Protein AF-A0A3C1DKE2-F1 (afdb_monomer)

Nearest PDB structures (foldseek):
  7u4g-assembly1_A  TM=4.150E-01  e=1.915E+00  Influenza A virus (A/Shandong/9/1993(H3N2))
  2bat-assembly1_A  TM=4.156E-01  e=2.704E+00  Influenza A virus (A/Tokyo/3/1967(H2N2))
  8g3m-assembly1_L  TM=4.062E-01  e=4.809E+00  Influenza A virus
  6y2r-assembly1_B  TM=1.843E-01  e=1.016E+00  Escherichia coli K-12

Secondary structure (DSSP, 8-state):
--HHHHHHHHTSEEEEEEEETTEEEEEEEEPPPEEEE-TTS-EEEE---GGG--SS-HHHHTTEEEETTEEEE-S--HHHHHHHHHTT-EE--HHHHH-PPPP--HHHHHHHHHHHHHHSPP----TT-EEEPSSS-TT-GGGGEE---TT--EEEEEEE--SSSSPEEEEEEEETTEEEEEEESP-STT--HHHHHHHHHHHHHHHTT---EEEEEE-SSSEEEEEESSPPPHHHHHHHHTTEEEE--SSSSEEEEEEHHHHHHHHHHHHHHH-PEEEEEPPPPPGGGG--

Mean predicted aligned error: 5.96 Å

Solvent-accessible surface area (backbone atoms only — not comparable to full-atom values): 16115 Å² total; per-residue (Å²): 122,60,70,66,59,52,33,41,41,65,32,33,23,38,79,43,81,44,74,66,92,87,48,78,47,79,44,82,42,74,11,69,47,26,30,30,68,34,96,89,58,28,35,41,54,31,29,45,49,73,93,79,44,71,78,53,57,75,90,53,50,83,53,51,47,74,59,89,92,46,34,32,31,69,80,64,54,73,66,53,53,55,50,32,50,75,54,64,33,43,80,46,58,52,70,72,72,30,56,70,80,82,82,61,58,47,63,61,55,53,49,51,54,54,53,56,33,69,73,38,64,82,42,66,85,62,71,70,46,29,30,50,44,86,84,50,63,56,77,45,52,78,77,23,58,38,71,68,43,66,85,38,68,49,79,34,52,31,35,28,62,52,98,72,77,71,66,44,28,28,40,34,34,31,52,59,35,39,46,43,22,59,34,69,40,44,84,53,90,91,56,48,21,64,38,51,46,47,43,50,51,23,23,52,29,36,75,71,75,51,44,38,50,40,34,39,25,43,55,80,78,68,31,27,39,42,24,30,37,50,77,68,35,42,36,56,48,41,51,45,65,64,62,33,45,83,47,91,48,94,88,32,70,39,22,30,43,25,41,52,78,58,46,56,60,52,52,53,48,43,32,54,70,36,45,30,43,82,39,82,46,80,57,52,77,64,76,77,69,78,80,114

pLDDT: mean 89.64, std 9.99, range [38.66, 97.44]

Radius of gyration: 21.07 Å; Cα contacts (8 Å, |Δi|>4): 556; chains: 1; bounding box: 53×57×62 Å

Sequence (292 aa):
MELIDTLVASGDLVEVLEENGVQKRRMIYLGQPRFVRRRSGDLLVIGTRPDNAPLVGEALAGRISRTGYLRRILDPDREVYELLEAYGVHEIPEARWVSRPAASDARTLLESYSKELRQQGACGPIEGLRILDPKTSPSHYKSRWRIATSTDEGVFLARRSQGYGGDLWCVVAIRAGESQRLLDLPTTMGGRGCDEGWQLQAAIDATNGTPQEVSIRGTGKGSVELGLPAPPPRWLQRRWDLIGTAVHGRSSLVTYEISSRDARDEVALVCELLWMDRQVLPQLRSEEEASS

Foldseek 3Di:
DDPVQVLCLQQQKAWDWDDPPPDTDIDIDWGDWAWEQFPQRKIKTHTADPPRDDLFDPVCVVQWDDAPPITIGPPDDPVNQVRCVVSVHYYDYLCRSLVDDDFDALVVLVVVQVVVQVVFQWDFAAAAKWFQALPPALLQRVVRTGQFAQPDAAKTWIWGDDPDDDTWTWIFGDHRRTTTTIGTDDPDDSADSVLSSQLNSQSSCLVVVRHWEFEWAAQVPQKIKTAGSDDHRSSLVSVLSSFWHWDDDPRHPTITIGGPVVVVVSVVVCCRRSVHHYHYDYYDDDPVVVPD

Structure (mmCIF, N/CA/C/O backbone):
data_AF-A0A3C1DKE2-F1
#
_entry.id   AF-A0A3C1DKE2-F1
#
loop_
_atom_site.group_PDB
_atom_site.id
_atom_site.type_symbol
_atom_site.label_atom_id
_atom_site.label_alt_id
_atom_site.label_comp_id
_atom_site.label_asym_id
_atom_site.label_entity_id
_atom_site.label_seq_id
_atom_site.pdbx_PDB_ins_code
_atom_site.Cartn_x
_atom_site.Cartn_y
_atom_site.Cartn_z
_atom_site.occupancy
_atom_site.B_iso_or_equiv
_atom_site.auth_seq_id
_atom_site.auth_comp_id
_atom_site.auth_asym_id
_atom_site.auth_atom_id
_atom_site.pdbx_PDB_model_num
ATOM 1 N N . MET A 1 1 ? 9.556 0.563 5.682 1.00 59.88 1 MET A N 1
ATOM 2 C CA . MET A 1 1 ? 8.705 -0.505 5.119 1.00 59.88 1 MET A CA 1
ATOM 3 C C . MET A 1 1 ? 9.478 -1.805 5.207 1.00 59.88 1 MET A C 1
ATOM 5 O O . MET A 1 1 ? 10.694 -1.750 5.057 1.00 59.88 1 MET A O 1
ATOM 9 N N . GLU A 1 2 ? 8.837 -2.930 5.517 1.00 75.94 2 GLU A N 1
ATOM 10 C CA . GLU A 1 2 ? 9.536 -4.219 5.488 1.00 75.94 2 GLU A CA 1
ATOM 11 C C . GLU A 1 2 ? 9.826 -4.628 4.035 1.00 75.94 2 GLU A C 1
ATOM 13 O O . GLU A 1 2 ? 9.084 -4.282 3.110 1.00 75.94 2 GLU A O 1
ATOM 18 N N . LEU A 1 3 ? 10.934 -5.340 3.810 1.00 84.25 3 LEU A N 1
ATOM 19 C CA . LEU A 1 3 ? 11.346 -5.742 2.461 1.00 84.25 3 LEU A CA 1
ATOM 20 C C . LEU A 1 3 ? 10.282 -6.619 1.785 1.00 84.25 3 LEU A C 1
ATOM 22 O O . LEU A 1 3 ? 9.992 -6.433 0.609 1.00 84.25 3 LEU A O 1
ATOM 26 N N . ILE A 1 4 ? 9.659 -7.529 2.537 1.00 87.00 4 ILE A N 1
ATOM 27 C CA . ILE A 1 4 ? 8.609 -8.412 2.017 1.00 87.00 4 ILE A CA 1
ATOM 28 C C . ILE A 1 4 ? 7.407 -7.610 1.512 1.00 87.00 4 ILE A C 1
ATOM 30 O O . ILE A 1 4 ? 6.943 -7.866 0.404 1.00 87.00 4 ILE A O 1
ATOM 34 N N . ASP A 1 5 ? 6.954 -6.597 2.256 1.00 85.06 5 ASP A N 1
ATOM 35 C CA . ASP A 1 5 ? 5.865 -5.720 1.806 1.00 85.06 5 ASP A CA 1
ATOM 36 C C . ASP A 1 5 ? 6.211 -5.021 0.496 1.00 85.06 5 ASP A C 1
ATOM 38 O O . ASP A 1 5 ? 5.381 -4.954 -0.410 1.00 85.06 5 ASP A O 1
ATOM 42 N N . THR A 1 6 ? 7.455 -4.554 0.386 1.00 88.19 6 THR A N 1
ATOM 43 C CA . THR A 1 6 ? 7.979 -3.914 -0.823 1.00 88.19 6 THR A CA 1
ATOM 44 C C . THR A 1 6 ? 7.921 -4.856 -2.025 1.00 88.19 6 THR A C 1
ATOM 46 O O . THR A 1 6 ? 7.455 -4.456 -3.087 1.00 88.19 6 THR A O 1
ATOM 49 N N . LEU A 1 7 ? 8.351 -6.111 -1.859 1.00 91.44 7 LEU A N 1
ATOM 50 C CA . LEU A 1 7 ? 8.377 -7.113 -2.930 1.00 91.44 7 LEU A CA 1
ATOM 51 C C . LEU A 1 7 ? 6.975 -7.609 -3.313 1.00 91.44 7 LEU A C 1
ATOM 53 O O . LEU A 1 7 ? 6.697 -7.870 -4.483 1.00 91.44 7 LEU A O 1
ATOM 57 N N . VAL A 1 8 ? 6.061 -7.714 -2.345 1.00 90.56 8 VAL A N 1
ATOM 58 C CA . VAL A 1 8 ? 4.647 -8.004 -2.630 1.00 90.56 8 VAL A CA 1
ATOM 59 C C . VAL A 1 8 ? 4.004 -6.830 -3.374 1.00 90.56 8 VAL A C 1
ATOM 61 O O . VAL A 1 8 ? 3.219 -7.018 -4.311 1.00 90.56 8 VAL A O 1
ATOM 64 N N . ALA A 1 9 ? 4.350 -5.600 -2.993 1.00 89.50 9 ALA A N 1
ATOM 65 C CA . ALA A 1 9 ? 3.861 -4.411 -3.664 1.00 89.50 9 ALA A CA 1
ATOM 66 C C . ALA A 1 9 ? 4.412 -4.286 -5.092 1.00 89.50 9 ALA A C 1
ATOM 68 O O . ALA A 1 9 ? 3.614 -4.094 -6.009 1.00 89.50 9 ALA A O 1
ATOM 69 N N . SER A 1 10 ? 5.710 -4.502 -5.324 1.00 90.19 10 SER A N 1
ATOM 70 C CA . SER A 1 10 ? 6.301 -4.501 -6.673 1.00 90.19 10 SER A CA 1
ATOM 71 C C . SER A 1 10 ? 5.751 -5.630 -7.558 1.00 90.19 10 SER A C 1
ATOM 73 O O . SER A 1 10 ? 5.696 -5.501 -8.779 1.00 90.19 10 SER A O 1
ATOM 75 N N . GLY A 1 11 ? 5.258 -6.716 -6.954 1.00 91.75 11 GLY A N 1
ATOM 76 C CA . GLY A 1 11 ? 4.784 -7.904 -7.665 1.00 91.75 11 GLY A CA 1
ATOM 77 C C . GLY A 1 11 ? 5.880 -8.940 -7.910 1.00 91.75 11 GLY A C 1
ATOM 78 O O . GLY A 1 11 ? 5.669 -9.864 -8.690 1.00 91.75 11 GLY A O 1
ATOM 79 N N . ASP A 1 12 ? 7.027 -8.806 -7.241 1.00 93.50 12 ASP A N 1
ATOM 80 C CA . ASP A 1 12 ? 8.061 -9.846 -7.172 1.00 93.50 12 ASP A CA 1
ATOM 81 C C . ASP A 1 12 ? 7.631 -11.025 -6.314 1.00 93.50 12 ASP A C 1
ATOM 83 O O . ASP A 1 12 ? 8.036 -12.160 -6.559 1.00 93.50 12 ASP A O 1
ATOM 87 N N . LEU A 1 13 ? 6.770 -10.752 -5.342 1.00 93.00 13 LEU A N 1
ATOM 88 C CA . LEU A 1 13 ? 6.051 -11.738 -4.562 1.00 93.00 13 LEU A CA 1
ATOM 89 C C . LEU A 1 13 ? 4.547 -11.522 -4.738 1.00 93.00 13 LEU A C 1
ATOM 91 O O . LEU A 1 13 ? 4.081 -10.412 -5.005 1.00 93.00 13 LEU A O 1
ATOM 95 N N . VAL A 1 14 ? 3.774 -12.588 -4.577 1.00 89.88 14 VAL A N 1
ATOM 96 C CA . VAL A 1 14 ? 2.311 -12.541 -4.581 1.00 89.88 14 VAL A CA 1
ATOM 97 C C . VAL A 1 14 ? 1.771 -13.244 -3.351 1.00 89.88 14 VAL A C 1
ATOM 99 O O . VAL A 1 14 ? 2.274 -14.282 -2.933 1.00 89.88 14 VAL A O 1
ATOM 102 N N . GLU A 1 15 ? 0.743 -12.653 -2.759 1.00 86.44 15 GLU A N 1
ATOM 103 C CA . GLU A 1 15 ? 0.068 -13.196 -1.591 1.00 86.44 15 GLU A CA 1
ATOM 104 C C . GLU A 1 15 ? -1.202 -13.916 -2.046 1.00 86.44 15 GLU A C 1
ATOM 106 O O . GLU A 1 15 ? -2.049 -13.325 -2.721 1.00 86.44 15 GLU A O 1
ATOM 111 N N . VAL A 1 16 ? -1.318 -15.196 -1.704 1.00 83.50 16 VAL A N 1
ATOM 112 C CA . VAL A 1 16 ? -2.427 -16.062 -2.109 1.00 83.50 16 VAL A CA 1
ATOM 113 C C . VAL A 1 16 ? -3.139 -16.566 -0.862 1.00 83.50 16 VAL A C 1
ATOM 115 O O . VAL A 1 16 ? -2.508 -17.061 0.073 1.00 83.50 16 VAL A O 1
ATOM 118 N N . LEU A 1 17 ? -4.464 -16.427 -0.849 1.00 78.38 17 LEU A N 1
ATOM 119 C CA . LEU A 1 17 ? -5.309 -17.034 0.170 1.00 78.38 17 LEU A CA 1
ATOM 120 C C . LEU A 1 17 ? -5.514 -18.510 -0.176 1.00 78.38 17 LEU A C 1
ATOM 122 O O . LEU A 1 17 ? -6.106 -18.828 -1.204 1.00 78.38 17 LEU A O 1
ATOM 126 N N . GLU A 1 18 ? -5.041 -19.394 0.691 1.00 79.69 18 GLU A N 1
ATOM 127 C CA . GLU A 1 18 ? -5.321 -20.822 0.627 1.00 79.69 18 GLU A CA 1
ATOM 128 C C . GLU A 1 18 ? -6.406 -21.187 1.628 1.00 79.69 18 GLU A C 1
ATOM 130 O O . GLU A 1 18 ? -6.320 -20.844 2.810 1.00 79.69 18 GLU A O 1
ATOM 135 N N . GLU A 1 19 ? -7.408 -21.924 1.159 1.00 73.75 19 GLU A N 1
ATOM 136 C CA . GLU A 1 19 ? -8.472 -22.468 1.993 1.00 73.75 19 GLU A CA 1
ATOM 137 C C . GLU A 1 19 ? -8.330 -23.991 2.051 1.00 73.75 19 GLU A C 1
ATOM 139 O O . GLU A 1 19 ? -8.685 -24.699 1.112 1.00 73.75 19 GLU A O 1
ATOM 144 N N . ASN A 1 20 ? -7.820 -24.510 3.169 1.00 63.97 20 ASN A N 1
ATOM 145 C CA . ASN A 1 20 ? -7.711 -25.950 3.409 1.00 63.97 20 ASN A CA 1
ATOM 146 C C . ASN A 1 20 ? -8.845 -26.407 4.332 1.00 63.97 20 ASN A C 1
ATOM 148 O O . ASN A 1 20 ? -8.601 -26.780 5.480 1.00 63.97 20 ASN A O 1
ATOM 152 N N . GLY A 1 21 ? -10.089 -26.325 3.846 1.00 62.53 21 GLY A N 1
ATOM 153 C CA . GLY A 1 21 ? -11.315 -26.804 4.505 1.00 62.53 21 GLY A CA 1
ATOM 154 C C . GLY A 1 21 ? -11.693 -26.084 5.809 1.00 62.53 21 GLY A C 1
ATOM 155 O O . GLY A 1 21 ? -12.734 -25.443 5.881 1.00 62.53 21 GLY A O 1
ATOM 156 N N . VAL A 1 22 ? -10.850 -26.192 6.839 1.00 58.22 22 VAL A N 1
ATOM 157 C CA . VAL A 1 22 ? -11.059 -25.654 8.196 1.00 58.22 22 VAL A CA 1
ATOM 158 C C . VAL A 1 22 ? -10.238 -24.383 8.445 1.00 58.22 22 VAL A C 1
ATOM 160 O O . VAL A 1 22 ? -10.617 -23.560 9.274 1.00 58.22 22 VAL A O 1
ATOM 163 N N . GLN A 1 23 ? -9.125 -24.187 7.729 1.00 61.25 23 GLN A N 1
ATOM 164 C CA . GLN A 1 23 ? -8.236 -23.039 7.926 1.00 61.25 23 GLN A CA 1
ATOM 165 C C . GLN A 1 23 ? -8.026 -22.254 6.634 1.00 61.25 23 GLN A C 1
ATOM 167 O O . GLN A 1 23 ? -7.679 -22.819 5.594 1.00 61.25 23 GLN A O 1
ATOM 172 N N . LYS A 1 24 ? -8.192 -20.933 6.735 1.00 68.38 24 LYS A N 1
ATOM 173 C CA . LYS A 1 24 ? -7.750 -19.977 5.721 1.00 68.38 24 LYS A CA 1
ATOM 174 C C . LYS A 1 24 ? -6.371 -19.466 6.116 1.00 68.38 24 LYS A C 1
ATOM 176 O O . LYS A 1 24 ? -6.203 -18.982 7.234 1.00 68.38 24 LYS A O 1
ATOM 181 N N . ARG A 1 25 ? -5.392 -19.567 5.221 1.00 75.25 25 ARG A N 1
ATOM 182 C CA . ARG A 1 25 ? -4.032 -19.059 5.448 1.00 75.25 25 ARG A CA 1
ATOM 183 C C . ARG A 1 25 ? -3.553 -18.253 4.253 1.00 75.25 25 ARG A C 1
ATOM 185 O O . ARG A 1 25 ? -3.902 -18.553 3.116 1.00 75.25 25 ARG A O 1
ATOM 192 N N . ARG A 1 26 ? -2.747 -17.228 4.509 1.00 77.19 26 ARG A N 1
ATOM 193 C CA . ARG A 1 26 ? -2.111 -16.421 3.464 1.00 77.19 26 ARG A CA 1
ATOM 194 C C . ARG A 1 26 ? -0.696 -16.921 3.250 1.00 77.19 26 ARG A C 1
ATOM 196 O O . ARG A 1 26 ? 0.111 -16.910 4.174 1.00 77.19 26 ARG A O 1
ATOM 203 N N . MET A 1 27 ? -0.427 -17.377 2.036 1.00 84.19 27 MET A N 1
ATOM 204 C CA . MET A 1 27 ? 0.873 -17.883 1.617 1.00 84.19 27 MET A CA 1
ATOM 205 C C . MET A 1 27 ? 1.516 -16.897 0.649 1.00 84.19 27 MET A C 1
ATOM 207 O O . MET A 1 27 ? 0.836 -16.268 -0.164 1.00 84.19 27 MET A O 1
ATOM 211 N N . ILE A 1 28 ? 2.836 -16.764 0.740 1.00 87.50 28 ILE A N 1
ATOM 212 C CA . ILE A 1 28 ? 3.624 -15.931 -0.165 1.00 87.50 28 ILE A CA 1
ATOM 213 C C . ILE A 1 28 ? 4.253 -16.829 -1.226 1.00 87.50 28 ILE A C 1
ATOM 215 O O . ILE A 1 28 ? 4.927 -17.805 -0.906 1.00 87.50 28 ILE A O 1
ATOM 219 N N . TYR A 1 29 ? 4.050 -16.457 -2.482 1.00 91.50 29 TYR A N 1
ATOM 220 C CA . TYR A 1 29 ? 4.588 -17.120 -3.661 1.00 91.50 29 TYR A CA 1
ATOM 221 C C . TYR A 1 29 ? 5.454 -16.161 -4.472 1.00 91.50 29 TYR A C 1
ATOM 223 O O . TYR A 1 29 ? 5.361 -14.941 -4.329 1.00 91.50 29 TYR A O 1
ATOM 231 N N . LEU A 1 30 ? 6.284 -16.713 -5.357 1.00 94.62 30 LEU A N 1
ATOM 232 C CA . LEU A 1 30 ? 7.022 -15.914 -6.330 1.00 94.62 30 LEU A CA 1
ATOM 233 C C . LEU A 1 30 ? 6.043 -15.303 -7.335 1.00 94.62 30 LEU A C 1
ATOM 235 O O . LEU A 1 30 ? 5.179 -15.991 -7.882 1.00 94.62 30 LEU A O 1
ATOM 239 N N . GLY A 1 31 ? 6.181 -14.006 -7.583 1.00 93.56 31 GLY A N 1
ATOM 240 C CA . GLY A 1 31 ? 5.437 -13.328 -8.630 1.00 93.56 31 GLY A CA 1
ATOM 241 C C . GLY A 1 31 ? 5.922 -13.773 -10.002 1.00 93.56 31 GLY A C 1
ATOM 242 O O . GLY A 1 31 ? 7.125 -13.861 -10.252 1.00 93.56 31 GLY A O 1
ATOM 243 N N . GLN A 1 32 ? 4.986 -14.049 -10.907 1.00 93.69 32 GLN A N 1
ATOM 244 C CA . GLN A 1 32 ? 5.331 -14.428 -12.272 1.00 93.69 32 GLN A CA 1
ATOM 245 C C . GLN A 1 32 ? 6.094 -13.288 -12.968 1.00 93.69 32 GLN A C 1
ATOM 247 O O . GLN A 1 32 ? 5.661 -12.139 -12.863 1.00 93.69 32 GLN A O 1
ATOM 252 N N . PRO A 1 33 ? 7.170 -13.582 -13.722 1.00 96.00 33 PRO A N 1
ATOM 253 C CA . PRO A 1 33 ? 7.850 -12.585 -14.539 1.00 96.00 33 PRO A CA 1
ATOM 254 C C . PRO A 1 33 ? 6.888 -11.889 -15.508 1.00 96.00 33 PRO A C 1
ATOM 256 O O . PRO A 1 33 ? 6.244 -12.534 -16.339 1.00 96.00 33 PRO A O 1
ATOM 259 N N . ARG A 1 34 ? 6.780 -10.566 -15.393 1.00 96.94 34 ARG A N 1
ATOM 260 C CA . ARG A 1 34 ? 5.952 -9.706 -16.251 1.00 96.94 34 ARG A CA 1
ATOM 261 C C . ARG A 1 34 ? 6.663 -8.375 -16.484 1.00 96.94 34 ARG A C 1
ATOM 263 O O . ARG A 1 34 ? 7.616 -8.044 -15.778 1.00 96.94 34 ARG A O 1
ATOM 270 N N . PHE A 1 35 ? 6.163 -7.581 -17.424 1.00 96.94 35 PHE A N 1
ATOM 271 C CA . PHE A 1 35 ? 6.547 -6.176 -17.529 1.00 96.94 35 PHE A CA 1
ATOM 272 C C . PHE A 1 35 ? 5.333 -5.247 -17.584 1.00 96.94 35 PHE A C 1
ATOM 274 O O . PHE A 1 35 ? 4.264 -5.630 -18.050 1.00 96.94 35 PHE A O 1
ATOM 281 N N . VAL A 1 36 ? 5.507 -4.019 -17.107 1.00 96.31 36 VAL A N 1
ATOM 282 C CA . VAL A 1 36 ? 4.516 -2.939 -17.162 1.00 96.31 36 VAL A CA 1
ATOM 283 C C . VAL A 1 36 ? 5.091 -1.832 -18.036 1.00 96.31 36 VAL A C 1
ATOM 285 O O . VAL A 1 36 ? 6.189 -1.346 -17.757 1.00 96.31 36 VAL A O 1
ATOM 288 N N . ARG A 1 37 ? 4.370 -1.415 -19.079 1.00 94.44 37 ARG A N 1
ATOM 289 C CA . ARG A 1 37 ? 4.768 -0.254 -19.886 1.00 94.44 37 ARG A CA 1
ATOM 290 C C . ARG A 1 37 ? 4.387 1.035 -19.155 1.00 94.44 37 ARG A C 1
ATOM 292 O O . ARG A 1 37 ? 3.234 1.204 -18.766 1.00 94.44 37 ARG A O 1
ATOM 299 N N . ARG A 1 38 ? 5.352 1.938 -18.975 1.00 88.50 38 ARG A N 1
ATOM 300 C CA . ARG A 1 38 ? 5.155 3.276 -18.400 1.00 88.50 38 ARG A CA 1
ATOM 301 C C . ARG A 1 38 ? 4.705 4.252 -19.484 1.00 88.50 38 ARG A C 1
ATOM 303 O O . ARG A 1 38 ? 5.019 4.078 -20.659 1.00 88.50 38 ARG A O 1
ATOM 310 N N . ARG A 1 39 ? 4.059 5.351 -19.083 1.00 80.69 39 ARG A N 1
ATOM 311 C CA . ARG A 1 39 ? 3.716 6.459 -19.998 1.00 80.69 39 ARG A CA 1
ATOM 312 C C . ARG A 1 39 ? 4.934 7.093 -20.678 1.00 80.69 39 ARG A C 1
ATOM 314 O O . ARG A 1 39 ? 4.784 7.624 -21.771 1.00 80.69 39 ARG A O 1
ATOM 321 N N . SER A 1 40 ? 6.115 7.033 -20.053 1.00 82.25 40 SER A N 1
ATOM 322 C CA . SER A 1 40 ? 7.374 7.500 -20.651 1.00 82.25 40 SER A CA 1
ATOM 323 C C . SER A 1 40 ? 7.851 6.638 -21.825 1.00 82.25 40 SER A C 1
ATOM 325 O O . SER A 1 40 ? 8.692 7.094 -22.586 1.00 82.25 40 SER A O 1
ATOM 327 N N . GLY A 1 41 ? 7.328 5.417 -21.980 1.00 87.81 41 GLY A N 1
ATOM 328 C CA . GLY A 1 41 ? 7.820 4.415 -22.931 1.00 87.81 41 GLY A CA 1
ATOM 329 C C . GLY A 1 41 ? 8.711 3.349 -22.287 1.00 87.81 41 GLY A C 1
ATOM 330 O O . GLY A 1 41 ? 8.820 2.252 -22.828 1.00 87.81 41 GLY A O 1
ATOM 331 N N . ASP A 1 42 ? 9.269 3.620 -21.105 1.00 92.00 42 ASP A N 1
ATOM 332 C CA . ASP A 1 42 ? 10.085 2.662 -20.350 1.00 92.00 42 ASP A CA 1
ATOM 333 C C . ASP A 1 42 ? 9.279 1.441 -19.893 1.00 92.00 42 ASP A C 1
ATOM 335 O O . ASP A 1 42 ? 8.063 1.504 -19.676 1.00 92.00 42 ASP A O 1
ATOM 339 N N . LEU A 1 43 ? 9.982 0.342 -19.626 1.00 95.69 43 LEU A N 1
ATOM 340 C CA . LEU A 1 43 ? 9.395 -0.868 -19.055 1.00 95.69 43 LEU A CA 1
ATOM 341 C C . LEU A 1 43 ? 9.818 -1.033 -17.602 1.00 95.69 43 LEU A C 1
ATOM 343 O O . LEU A 1 43 ? 10.999 -0.921 -17.276 1.00 95.69 43 LEU A O 1
ATOM 347 N N . LEU A 1 44 ? 8.866 -1.370 -16.737 1.00 95.25 44 LEU A N 1
ATOM 348 C CA . LEU A 1 44 ? 9.146 -1.898 -15.408 1.00 95.25 44 LEU A CA 1
ATOM 349 C C . LEU A 1 44 ? 9.041 -3.424 -15.441 1.00 95.25 44 LEU A C 1
ATOM 351 O O . LEU A 1 44 ? 7.990 -3.956 -15.785 1.00 95.25 44 LEU A O 1
ATOM 355 N N . VAL A 1 45 ? 10.108 -4.125 -15.065 1.00 95.88 45 VAL A N 1
ATOM 356 C CA . VAL A 1 45 ? 10.162 -5.592 -15.036 1.00 95.88 45 VAL A CA 1
ATOM 357 C C . VAL A 1 45 ? 9.914 -6.088 -13.611 1.00 95.88 45 VAL A C 1
ATOM 359 O O . VAL A 1 45 ? 10.667 -5.777 -12.682 1.00 95.88 45 VAL A O 1
ATOM 362 N N . ILE A 1 46 ? 8.867 -6.889 -13.439 1.00 95.31 46 ILE A N 1
ATOM 363 C CA . ILE A 1 46 ? 8.381 -7.399 -12.149 1.00 95.31 46 ILE A CA 1
ATOM 364 C C . ILE A 1 46 ? 8.414 -8.932 -12.123 1.00 95.31 46 ILE A C 1
ATOM 366 O O . ILE A 1 46 ? 8.507 -9.577 -13.169 1.00 95.31 46 ILE A O 1
ATOM 370 N N . GLY A 1 47 ? 8.308 -9.513 -10.932 1.00 94.25 47 GLY A N 1
ATOM 371 C CA . GLY A 1 47 ? 8.332 -10.956 -10.733 1.00 94.25 47 GLY A CA 1
ATOM 372 C C . GLY A 1 47 ? 9.727 -11.493 -10.427 1.00 94.25 47 GLY A C 1
ATOM 373 O O . GLY A 1 47 ? 10.738 -10.789 -10.448 1.00 94.25 47 GLY A O 1
ATOM 374 N N . THR A 1 48 ? 9.800 -12.781 -10.137 1.00 93.38 48 THR A N 1
ATOM 375 C CA . THR A 1 48 ? 11.064 -13.480 -9.909 1.00 93.38 48 THR A CA 1
ATOM 376 C C . THR A 1 48 ? 10.954 -14.932 -10.367 1.00 93.38 48 THR A C 1
ATOM 378 O O . THR A 1 48 ? 9.862 -15.424 -10.654 1.00 93.38 48 THR A O 1
ATOM 381 N N . ARG A 1 49 ? 12.089 -15.622 -10.485 1.00 92.81 49 ARG A N 1
ATOM 382 C CA . ARG A 1 49 ? 12.146 -17.056 -10.794 1.00 92.81 49 ARG A CA 1
ATOM 383 C C . ARG A 1 49 ? 12.676 -17.835 -9.586 1.00 92.81 49 ARG A C 1
ATOM 385 O O . ARG A 1 49 ? 13.398 -17.257 -8.770 1.00 92.81 49 ARG A O 1
ATOM 392 N N . PRO A 1 50 ? 12.312 -19.122 -9.448 1.00 92.62 50 PRO A N 1
ATOM 393 C CA . PRO A 1 50 ? 12.862 -19.978 -8.401 1.00 92.62 50 PRO A CA 1
ATOM 394 C C . PRO A 1 50 ? 14.382 -20.119 -8.533 1.00 92.62 50 PRO A C 1
ATOM 396 O O . PRO A 1 50 ? 14.955 -19.848 -9.590 1.00 92.62 50 PRO A O 1
ATOM 399 N N . ASP A 1 51 ? 15.021 -20.518 -7.434 1.00 90.06 51 ASP A N 1
ATOM 400 C CA . ASP A 1 51 ? 16.446 -20.873 -7.372 1.00 90.06 51 ASP A CA 1
ATOM 401 C C . ASP A 1 51 ? 17.400 -19.781 -7.877 1.00 90.06 51 ASP A C 1
ATOM 403 O O . ASP A 1 51 ? 18.480 -20.059 -8.394 1.00 90.06 51 ASP A O 1
ATOM 407 N N . ASN A 1 52 ? 16.993 -18.513 -7.727 1.00 81.00 52 ASN A N 1
ATOM 408 C CA . ASN A 1 52 ? 17.740 -17.344 -8.195 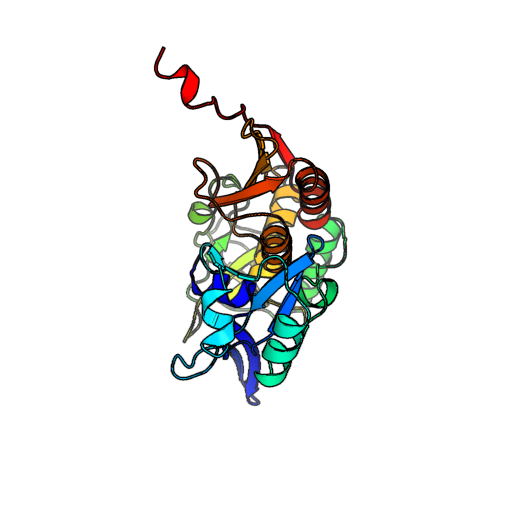1.00 81.00 52 ASN A CA 1
ATOM 409 C C . ASN A 1 52 ? 18.034 -17.373 -9.711 1.00 81.00 52 ASN A C 1
ATOM 411 O O . ASN A 1 52 ? 18.985 -16.746 -10.181 1.00 81.00 52 ASN A O 1
ATOM 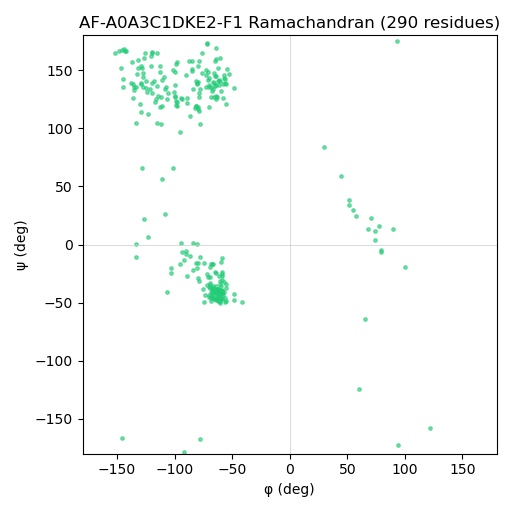415 N N . ALA A 1 53 ? 17.219 -18.093 -10.488 1.00 90.44 53 ALA A N 1
ATOM 416 C CA . ALA A 1 53 ? 17.348 -18.109 -11.935 1.00 90.44 53 ALA A CA 1
ATOM 417 C C . ALA A 1 53 ? 17.137 -16.692 -12.507 1.00 90.44 53 ALA A C 1
ATOM 419 O O . ALA A 1 53 ? 16.271 -15.942 -12.035 1.00 90.44 53 ALA A O 1
ATOM 420 N N . PRO A 1 54 ? 17.904 -16.295 -13.535 1.00 90.19 54 PRO A N 1
ATOM 421 C CA . PRO A 1 54 ? 17.791 -14.961 -14.098 1.00 90.19 54 PRO A CA 1
ATOM 422 C C . PRO A 1 54 ? 16.419 -14.769 -14.758 1.00 90.19 54 PRO A C 1
ATOM 424 O O . PRO A 1 54 ? 15.900 -15.650 -15.444 1.00 90.19 54 PRO A O 1
ATOM 427 N N . LEU A 1 55 ? 15.815 -13.593 -14.564 1.00 90.19 55 LEU A N 1
ATOM 428 C CA . LEU A 1 55 ? 14.523 -13.267 -15.177 1.00 90.19 55 LEU A CA 1
ATOM 429 C C . LEU A 1 55 ? 14.570 -13.327 -16.707 1.00 90.19 55 LEU A C 1
ATOM 431 O O . LEU A 1 55 ? 13.619 -13.799 -17.334 1.00 90.19 55 LEU A O 1
ATOM 435 N N . VAL A 1 56 ? 15.677 -12.836 -17.260 1.00 92.69 56 VAL A N 1
ATOM 436 C CA . VAL A 1 56 ? 15.956 -12.655 -18.685 1.00 92.69 56 VAL A CA 1
ATOM 437 C C . VAL A 1 56 ? 17.391 -13.107 -18.964 1.00 92.69 56 VAL A C 1
ATOM 439 O O . VAL A 1 56 ? 18.213 -13.125 -18.047 1.00 92.69 56 VAL A O 1
ATOM 442 N N . GLY A 1 57 ? 17.701 -13.473 -20.206 1.00 90.81 57 GLY A N 1
ATOM 443 C CA . GLY A 1 57 ? 19.057 -13.874 -20.599 1.00 90.81 57 GLY A CA 1
ATOM 444 C C . GLY A 1 57 ? 20.057 -12.713 -20.649 1.00 90.81 57 GLY A C 1
ATOM 445 O O . GLY A 1 57 ? 19.687 -11.542 -20.536 1.00 90.81 57 GLY A O 1
ATOM 446 N N . GLU A 1 58 ? 21.337 -13.041 -20.851 1.00 89.69 58 GLU A N 1
ATOM 447 C CA . GLU A 1 58 ? 22.455 -12.078 -20.841 1.00 89.69 58 GLU A CA 1
ATOM 448 C C . GLU A 1 58 ? 22.261 -10.911 -21.818 1.00 89.69 58 GLU A C 1
ATOM 450 O O . GLU A 1 58 ? 22.557 -9.769 -21.467 1.00 89.69 58 GLU A O 1
ATOM 455 N N . ALA A 1 59 ? 21.675 -11.183 -22.991 1.00 88.94 59 ALA A N 1
ATOM 456 C CA . ALA A 1 59 ? 21.378 -10.183 -24.017 1.00 88.94 59 ALA A CA 1
ATOM 457 C C . ALA A 1 59 ? 20.529 -9.011 -23.491 1.00 88.94 59 ALA A C 1
ATOM 459 O O . ALA A 1 59 ? 20.726 -7.869 -23.899 1.00 88.94 59 ALA A O 1
ATOM 460 N N . LEU A 1 60 ? 19.615 -9.276 -22.550 1.00 93.25 60 LEU A N 1
ATOM 461 C CA . LEU A 1 60 ? 18.760 -8.247 -21.957 1.00 93.25 60 LEU A CA 1
ATOM 462 C C . LEU A 1 60 ? 19.218 -7.824 -20.555 1.00 93.25 60 LEU A C 1
ATOM 464 O O . LEU A 1 60 ? 18.881 -6.730 -20.104 1.00 93.25 60 LEU A O 1
ATOM 468 N N . ALA A 1 61 ? 20.020 -8.645 -19.870 1.00 90.88 61 ALA A N 1
ATOM 469 C CA . ALA A 1 61 ? 20.508 -8.355 -18.523 1.00 90.88 61 ALA A CA 1
ATOM 470 C C . ALA A 1 61 ? 21.269 -7.020 -18.452 1.00 90.88 61 ALA A C 1
ATOM 472 O O . ALA A 1 61 ? 21.041 -6.241 -17.527 1.00 90.88 61 ALA A O 1
ATOM 473 N N . GLY A 1 62 ? 22.099 -6.719 -19.460 1.00 90.06 62 GLY A N 1
ATOM 474 C CA . GLY A 1 62 ? 22.837 -5.452 -19.555 1.00 90.06 62 GLY A CA 1
ATOM 475 C C . GLY A 1 62 ? 21.962 -4.214 -19.791 1.00 90.06 62 GLY A C 1
ATOM 476 O O . GLY A 1 62 ? 22.411 -3.097 -19.553 1.00 90.06 62 GLY A O 1
ATOM 477 N N . ARG A 1 63 ? 20.704 -4.395 -20.218 1.00 93.69 63 ARG A N 1
ATOM 478 C CA . ARG A 1 63 ? 19.739 -3.306 -20.448 1.00 93.69 63 ARG A CA 1
ATOM 479 C C . ARG A 1 63 ? 18.837 -3.022 -19.247 1.00 93.69 63 ARG A C 1
ATOM 481 O O . ARG A 1 63 ? 18.071 -2.060 -19.279 1.00 93.69 63 ARG A O 1
ATOM 488 N N . ILE A 1 64 ? 18.905 -3.844 -18.197 1.00 94.19 64 ILE A N 1
ATOM 489 C CA . ILE A 1 64 ? 18.118 -3.642 -16.981 1.00 94.19 64 ILE A CA 1
ATOM 490 C C . ILE A 1 64 ? 18.871 -2.710 -16.030 1.00 94.19 64 ILE A C 1
ATOM 492 O O . ILE A 1 64 ? 19.847 -3.098 -15.390 1.00 94.19 64 ILE A O 1
ATOM 496 N N . SER A 1 65 ? 18.347 -1.500 -15.864 1.00 92.62 65 SER A N 1
ATOM 497 C CA . SER A 1 65 ? 18.736 -0.590 -14.790 1.00 92.62 65 SER A CA 1
ATOM 498 C C . SER A 1 65 ? 18.026 -0.966 -13.489 1.00 92.62 65 SER A C 1
ATOM 500 O O . SER A 1 65 ? 16.836 -1.295 -13.486 1.00 92.62 65 SER A O 1
ATOM 502 N N . ARG A 1 66 ? 18.748 -0.924 -12.366 1.00 90.56 66 ARG A N 1
ATOM 503 C CA . ARG A 1 66 ? 18.201 -1.212 -11.033 1.00 90.56 66 ARG A CA 1
ATOM 504 C C . ARG A 1 66 ? 18.237 0.037 -10.170 1.00 90.56 66 ARG A C 1
ATOM 506 O O . ARG A 1 66 ? 19.286 0.651 -10.001 1.00 90.56 66 ARG A O 1
ATOM 513 N N . THR A 1 67 ? 17.098 0.381 -9.583 1.00 86.38 67 THR A N 1
ATOM 514 C CA . THR A 1 67 ? 16.987 1.493 -8.634 1.00 86.38 67 THR A CA 1
ATOM 515 C C . THR A 1 67 ? 16.186 1.021 -7.431 1.00 86.38 67 THR A C 1
ATOM 517 O O . THR A 1 67 ? 14.973 0.830 -7.512 1.00 86.38 67 THR A O 1
ATOM 520 N N . GLY A 1 68 ? 16.878 0.765 -6.318 1.00 84.94 68 GLY A N 1
ATOM 521 C CA . GLY A 1 68 ? 16.286 0.064 -5.181 1.00 84.94 68 GLY A CA 1
ATOM 522 C C . GLY A 1 68 ? 15.820 -1.337 -5.586 1.00 84.94 68 GLY A C 1
ATOM 523 O O . GLY A 1 68 ? 16.601 -2.129 -6.109 1.00 84.94 68 GLY A O 1
ATOM 524 N N . TYR A 1 69 ? 14.540 -1.630 -5.362 1.00 86.88 69 TYR A N 1
ATOM 525 C CA . TYR A 1 69 ? 13.901 -2.894 -5.748 1.00 86.88 69 TYR A CA 1
ATOM 526 C C . TYR A 1 69 ? 13.354 -2.889 -7.185 1.00 86.88 69 TYR A C 1
ATOM 528 O O . TYR A 1 69 ? 12.958 -3.933 -7.698 1.00 86.88 69 TYR A O 1
ATOM 536 N N . LEU A 1 70 ? 13.319 -1.731 -7.853 1.00 91.00 70 LEU A N 1
ATOM 537 C CA . LEU A 1 70 ? 12.768 -1.607 -9.198 1.00 91.00 70 LEU A CA 1
ATOM 538 C C . LEU A 1 70 ? 13.789 -2.038 -10.253 1.00 91.00 70 LEU A C 1
ATOM 540 O O . LEU A 1 70 ? 14.970 -1.695 -10.174 1.00 91.00 70 LEU A O 1
ATOM 544 N N . ARG A 1 71 ? 13.306 -2.737 -11.284 1.00 93.75 71 ARG A N 1
ATOM 545 C CA . ARG A 1 71 ? 14.071 -3.108 -12.483 1.00 93.75 71 ARG A CA 1
ATOM 546 C C . ARG A 1 71 ? 13.434 -2.441 -13.690 1.00 93.75 71 ARG A C 1
ATOM 548 O O . ARG A 1 71 ? 12.249 -2.646 -13.943 1.00 93.75 71 ARG A O 1
ATOM 555 N N . ARG A 1 72 ? 14.205 -1.639 -14.417 1.00 94.38 72 ARG A N 1
ATOM 556 C CA . ARG A 1 72 ? 13.728 -0.805 -15.523 1.00 94.38 72 ARG A CA 1
ATOM 557 C C . ARG A 1 72 ? 14.502 -1.098 -16.798 1.00 94.38 72 ARG A C 1
ATOM 559 O O . ARG A 1 72 ? 15.714 -1.264 -16.743 1.00 94.38 72 ARG A O 1
ATOM 566 N N . ILE A 1 73 ? 13.811 -1.108 -17.929 1.00 95.50 73 ILE A N 1
ATOM 567 C CA . ILE A 1 73 ? 14.432 -1.061 -19.254 1.00 95.50 73 ILE A CA 1
ATOM 568 C C . ILE A 1 73 ? 14.040 0.278 -19.864 1.00 95.50 73 ILE A C 1
ATOM 570 O O . ILE A 1 73 ? 12.850 0.562 -20.009 1.00 95.50 73 ILE A O 1
ATOM 574 N N . LEU A 1 74 ? 15.045 1.098 -20.154 1.00 93.44 74 LEU A N 1
ATOM 575 C CA . LEU A 1 74 ? 14.867 2.418 -20.751 1.00 93.44 74 LEU A CA 1
ATOM 576 C C . LEU A 1 74 ? 14.895 2.303 -22.273 1.00 93.44 74 LEU A C 1
ATOM 578 O O . LEU A 1 74 ? 15.618 1.454 -22.808 1.00 93.44 74 LEU A O 1
ATOM 582 N N . ASP A 1 75 ? 14.097 3.144 -22.931 1.00 92.44 75 ASP A N 1
ATOM 583 C CA . ASP A 1 75 ? 14.016 3.255 -24.392 1.00 92.44 75 ASP A CA 1
ATOM 584 C C . ASP A 1 75 ? 13.966 1.877 -25.097 1.00 92.44 75 ASP A C 1
ATOM 586 O O . ASP A 1 75 ? 14.866 1.525 -25.871 1.00 92.44 75 ASP A O 1
ATOM 590 N N . PRO A 1 76 ? 12.962 1.029 -24.784 1.00 95.06 76 PRO A N 1
ATOM 591 C CA . PRO A 1 76 ? 12.868 -0.309 -25.356 1.00 95.06 76 PRO A CA 1
ATOM 592 C C . PRO A 1 76 ? 12.625 -0.233 -26.869 1.00 95.06 76 PRO A C 1
ATOM 594 O O . PRO A 1 76 ? 11.669 0.389 -27.334 1.00 95.06 76 PRO A O 1
ATOM 597 N N . ASP A 1 77 ? 13.465 -0.916 -27.638 1.00 95.12 77 ASP A N 1
ATOM 598 C CA . ASP A 1 77 ? 13.266 -1.126 -29.071 1.00 95.12 77 ASP A CA 1
ATOM 599 C C . ASP A 1 77 ? 12.503 -2.436 -29.327 1.00 95.12 77 ASP A C 1
ATOM 601 O O . ASP A 1 77 ? 12.094 -3.147 -28.406 1.00 95.12 77 ASP A O 1
ATOM 605 N N . ARG A 1 78 ? 12.284 -2.759 -30.603 1.00 95.50 78 ARG A N 1
ATOM 606 C CA . ARG A 1 78 ? 11.577 -3.976 -31.013 1.00 95.50 78 ARG A CA 1
ATOM 607 C C . ARG A 1 78 ? 12.247 -5.257 -30.498 1.00 95.50 78 ARG A C 1
ATOM 609 O O . ARG A 1 78 ? 11.537 -6.168 -30.081 1.00 95.50 78 ARG A O 1
ATOM 616 N N . GLU A 1 79 ? 13.577 -5.306 -30.494 1.00 95.69 79 GLU A N 1
ATOM 617 C CA . GLU A 1 79 ? 14.343 -6.473 -30.046 1.00 95.69 79 GLU A CA 1
ATOM 618 C C . GLU A 1 79 ? 14.097 -6.757 -28.557 1.00 95.69 79 GLU A C 1
ATOM 620 O O . GLU A 1 79 ? 13.913 -7.910 -28.172 1.00 95.69 79 GLU A O 1
ATOM 625 N N . VAL A 1 80 ? 13.988 -5.719 -27.717 1.00 96.75 80 VAL A N 1
ATOM 626 C CA . VAL A 1 80 ? 13.631 -5.881 -26.294 1.00 96.75 80 VAL A CA 1
ATOM 627 C C . VAL A 1 80 ? 12.314 -6.627 -26.122 1.00 96.75 80 VAL A C 1
ATOM 629 O O . VAL A 1 80 ? 12.231 -7.526 -25.287 1.00 96.75 80 VAL A O 1
ATOM 632 N N . TYR A 1 81 ? 11.282 -6.261 -26.883 1.00 96.50 81 TYR A N 1
ATOM 633 C CA . TYR A 1 81 ? 9.974 -6.905 -26.767 1.00 96.50 81 TYR A CA 1
ATOM 634 C C . TYR A 1 81 ? 10.018 -8.366 -27.229 1.00 96.50 81 TYR A C 1
ATOM 636 O O . TYR A 1 81 ? 9.477 -9.227 -26.536 1.00 96.50 81 T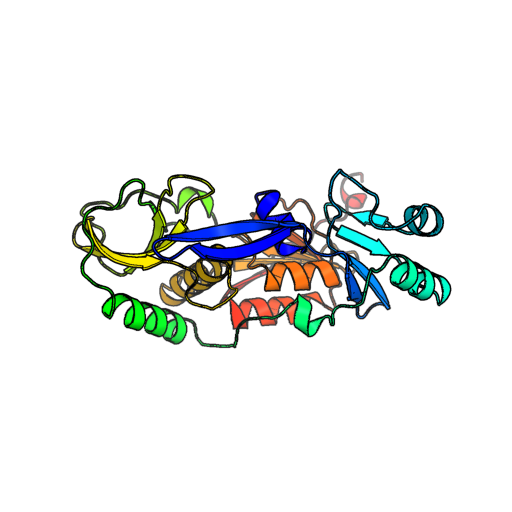YR A O 1
ATOM 644 N N . GLU A 1 82 ? 10.708 -8.651 -28.336 1.00 96.00 82 GLU A N 1
ATOM 645 C CA . GLU A 1 82 ? 10.897 -10.015 -28.852 1.00 96.00 82 GLU A CA 1
ATOM 646 C C . GLU A 1 82 ? 11.663 -10.893 -27.845 1.00 96.00 82 GLU A C 1
ATOM 648 O O . GLU A 1 82 ? 11.270 -12.030 -27.576 1.00 96.00 82 GLU A O 1
ATOM 653 N N . LEU A 1 83 ? 12.704 -10.350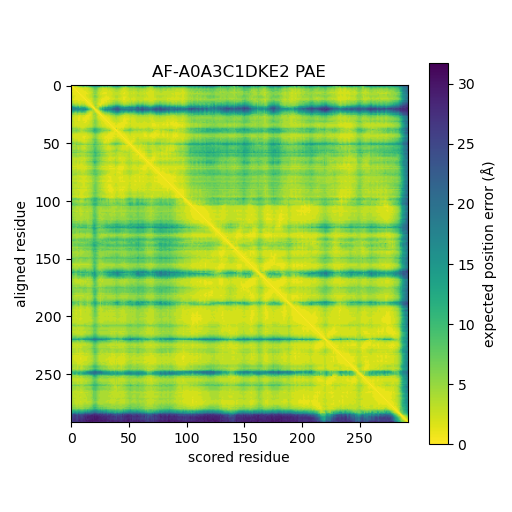 -27.204 1.00 96.50 83 LEU A N 1
ATOM 654 C CA . LEU A 1 83 ? 13.454 -11.041 -26.152 1.00 96.50 83 LEU A CA 1
ATOM 655 C C . LEU A 1 83 ? 12.613 -11.275 -24.891 1.00 96.50 83 LEU A C 1
ATOM 657 O O . LEU A 1 83 ? 12.636 -12.372 -24.335 1.00 96.50 83 LEU A O 1
ATOM 661 N N . LEU A 1 84 ? 11.862 -10.271 -24.424 1.00 96.75 84 LEU A N 1
ATOM 662 C CA . LEU A 1 84 ? 10.969 -10.422 -23.269 1.00 96.75 84 LEU A CA 1
ATOM 663 C C . LEU A 1 84 ? 9.936 -11.528 -23.510 1.00 96.75 84 LEU A C 1
ATOM 665 O O . LEU A 1 84 ? 9.736 -12.373 -22.635 1.00 96.75 84 LEU A O 1
ATOM 669 N N . GLU A 1 85 ? 9.341 -11.568 -24.703 1.00 95.69 85 GLU A N 1
ATOM 670 C CA . GLU A 1 85 ? 8.416 -12.626 -25.106 1.00 95.69 85 GLU A CA 1
ATOM 671 C C . GLU A 1 85 ? 9.099 -14.000 -25.150 1.00 95.69 85 GLU A C 1
ATOM 673 O O . GLU A 1 85 ? 8.576 -14.950 -24.565 1.00 95.69 85 GLU A O 1
ATOM 678 N N . ALA A 1 86 ? 10.294 -14.100 -25.741 1.00 95.50 86 ALA A N 1
ATOM 679 C CA . ALA A 1 86 ? 11.074 -15.340 -25.779 1.00 95.50 86 ALA A CA 1
ATOM 680 C C . ALA A 1 86 ? 11.433 -15.864 -24.375 1.00 95.50 86 ALA A C 1
ATOM 682 O O . ALA A 1 86 ? 11.498 -17.074 -24.155 1.00 95.50 86 ALA A O 1
ATOM 683 N N . TYR A 1 87 ? 11.616 -14.970 -23.398 1.00 95.19 87 TYR A N 1
ATOM 684 C CA . TYR A 1 87 ? 11.824 -15.332 -21.994 1.00 95.19 87 TYR A CA 1
ATOM 685 C C . TYR A 1 87 ? 10.515 -15.590 -21.222 1.00 95.19 87 TYR A C 1
ATOM 687 O O . TYR A 1 87 ? 10.558 -15.894 -20.026 1.00 95.19 87 TYR A O 1
ATOM 695 N N . GLY A 1 88 ? 9.344 -15.493 -21.856 1.00 95.12 88 GLY A N 1
ATOM 696 C CA . GLY A 1 88 ? 8.041 -15.670 -21.205 1.00 95.12 88 GLY A CA 1
ATOM 697 C C . GLY A 1 88 ? 7.671 -14.533 -20.245 1.00 95.12 88 GLY A C 1
ATOM 698 O O . GLY A 1 88 ? 6.881 -14.726 -19.317 1.00 95.12 88 GLY A O 1
ATOM 699 N N . VAL A 1 89 ? 8.267 -13.353 -20.428 1.00 96.69 89 VAL A N 1
ATOM 700 C CA . VAL A 1 89 ? 7.984 -12.136 -19.663 1.00 96.69 89 VAL A CA 1
ATOM 701 C C . VAL A 1 89 ? 6.966 -11.314 -20.446 1.00 96.69 89 VAL A C 1
ATOM 703 O O . VAL A 1 89 ? 7.307 -10.574 -21.362 1.00 96.69 89 VAL A O 1
ATOM 706 N N . HIS A 1 90 ? 5.691 -11.449 -20.090 1.00 95.31 90 HIS A N 1
ATOM 707 C CA . HIS A 1 90 ? 4.604 -10.801 -20.833 1.00 95.31 90 HIS A CA 1
ATOM 708 C C . HIS A 1 90 ? 4.137 -9.495 -20.190 1.00 95.31 90 HIS A C 1
ATOM 710 O O . HIS A 1 90 ? 4.262 -9.302 -18.976 1.00 95.31 90 HIS A O 1
ATOM 716 N N . GLU A 1 91 ? 3.529 -8.633 -21.004 1.00 96.50 91 GLU A N 1
ATOM 717 C CA . GLU A 1 91 ? 2.955 -7.373 -20.545 1.00 96.50 91 GLU A CA 1
ATOM 718 C C . GLU A 1 91 ? 1.781 -7.606 -19.581 1.00 96.50 91 GLU A C 1
ATOM 720 O O . GLU A 1 91 ? 0.894 -8.428 -19.830 1.00 96.50 91 GLU A O 1
ATOM 725 N N . ILE A 1 92 ? 1.740 -6.835 -18.496 1.00 95.50 92 ILE A N 1
ATOM 726 C CA . ILE A 1 92 ? 0.534 -6.595 -17.708 1.00 95.50 92 ILE A CA 1
ATOM 727 C C . ILE A 1 92 ? 0.129 -5.121 -17.877 1.00 95.50 92 ILE A C 1
ATOM 729 O O . ILE A 1 92 ? 0.955 -4.235 -17.649 1.00 95.50 92 ILE A O 1
ATOM 733 N N . PRO A 1 93 ? -1.132 -4.826 -18.255 1.00 93.06 93 PRO A N 1
ATOM 734 C CA . PRO A 1 93 ? -1.579 -3.445 -18.402 1.00 93.06 93 PRO A CA 1
ATOM 735 C C . PRO A 1 93 ? -1.408 -2.648 -17.106 1.00 93.06 93 PRO A C 1
ATOM 737 O O . PRO A 1 93 ? -1.779 -3.136 -16.034 1.00 93.06 93 PRO A O 1
ATOM 740 N N . GLU A 1 94 ? -0.935 -1.402 -17.212 1.00 90.81 94 GLU A N 1
ATOM 741 C CA . GLU A 1 94 ? -0.711 -0.493 -16.074 1.00 90.81 94 GLU A CA 1
ATOM 742 C C . GLU A 1 94 ? -1.928 -0.439 -15.140 1.00 90.81 94 GLU A C 1
ATOM 744 O O . GLU A 1 94 ? -1.806 -0.644 -13.933 1.00 90.81 94 GLU A O 1
ATOM 749 N N . ALA A 1 95 ? -3.126 -0.264 -15.708 1.00 89.38 95 ALA A N 1
ATOM 750 C CA . ALA A 1 95 ? -4.374 -0.185 -14.951 1.00 89.38 95 ALA A CA 1
ATOM 751 C C . ALA A 1 95 ? -4.660 -1.451 -14.124 1.00 89.38 95 ALA A C 1
ATOM 753 O O . ALA A 1 95 ? -5.164 -1.356 -13.004 1.00 89.38 95 ALA A O 1
ATOM 754 N N . ARG A 1 96 ? -4.308 -2.635 -14.649 1.00 89.44 96 ARG A N 1
ATOM 755 C CA . ARG A 1 96 ? -4.477 -3.913 -13.945 1.00 89.44 96 ARG A CA 1
ATOM 756 C C . ARG A 1 96 ? -3.422 -4.094 -12.859 1.00 89.44 96 ARG A C 1
ATOM 758 O O . ARG A 1 96 ? -3.738 -4.631 -11.802 1.00 89.44 96 ARG A O 1
ATOM 765 N N . TRP A 1 97 ? -2.186 -3.669 -13.108 1.00 90.62 97 TRP A N 1
ATOM 766 C CA . TRP A 1 97 ? -1.127 -3.768 -12.109 1.00 90.62 97 TRP A CA 1
ATOM 767 C C . TRP A 1 97 ? -1.360 -2.792 -10.953 1.00 90.62 97 TRP A C 1
ATOM 769 O O . TRP A 1 97 ? -1.297 -3.198 -9.798 1.00 90.62 97 TRP A O 1
ATOM 779 N N . VAL A 1 98 ? -1.711 -1.536 -11.229 1.00 89.62 98 VAL A N 1
ATOM 780 C CA . VAL A 1 98 ? -1.964 -0.530 -10.189 1.00 89.62 98 VAL A CA 1
ATOM 781 C C . VAL A 1 98 ? -3.224 -0.839 -9.380 1.00 89.62 98 VAL A C 1
ATOM 783 O O . VAL A 1 98 ? -3.162 -0.742 -8.161 1.00 89.62 98 VAL A O 1
ATOM 786 N N . SER A 1 99 ? -4.336 -1.188 -10.044 1.00 86.19 99 SER A N 1
ATOM 787 C CA . SER A 1 99 ? -5.656 -1.489 -9.458 1.00 86.19 99 SER A CA 1
ATOM 788 C C . SER A 1 99 ? -5.960 -0.741 -8.147 1.00 86.19 99 SER A C 1
ATOM 790 O O . SER A 1 99 ? -5.779 -1.273 -7.051 1.00 86.19 99 SER A O 1
ATOM 792 N N . ARG A 1 100 ? -6.441 0.500 -8.263 1.00 85.38 100 ARG A N 1
ATOM 793 C CA . ARG A 1 100 ? -6.813 1.345 -7.114 1.00 85.38 100 ARG A CA 1
ATOM 794 C C . ARG A 1 100 ? -8.195 0.978 -6.537 1.00 85.38 100 ARG A C 1
ATOM 796 O O . ARG A 1 100 ? -9.036 0.492 -7.297 1.00 85.38 100 ARG A O 1
ATOM 803 N N . PRO A 1 101 ? -8.456 1.238 -5.241 1.00 86.31 101 PRO A N 1
ATOM 804 C CA . PRO A 1 101 ? -9.790 1.096 -4.663 1.00 86.31 101 PRO A CA 1
ATOM 805 C C . PRO A 1 101 ? -10.780 2.082 -5.299 1.00 86.31 101 PRO A C 1
ATOM 807 O O . PRO A 1 101 ? -10.388 3.095 -5.886 1.00 86.31 101 PRO A O 1
ATOM 810 N N . ALA A 1 102 ? -12.073 1.781 -5.172 1.00 86.38 102 ALA A N 1
ATOM 811 C CA . ALA A 1 102 ? -13.127 2.720 -5.539 1.00 86.38 102 ALA A CA 1
ATOM 812 C C . ALA A 1 102 ? -13.072 3.960 -4.633 1.00 86.38 102 ALA A C 1
ATOM 814 O O . ALA A 1 102 ? -12.758 3.852 -3.448 1.00 86.38 102 ALA A O 1
ATOM 815 N N . ALA A 1 103 ? -13.382 5.129 -5.195 1.00 88.50 103 ALA A N 1
ATOM 816 C CA . ALA A 1 103 ? -13.496 6.350 -4.410 1.00 88.50 103 ALA A CA 1
ATOM 817 C C . ALA A 1 103 ? -14.726 6.272 -3.492 1.00 88.50 103 ALA A C 1
ATOM 819 O O . ALA A 1 103 ? -15.810 5.873 -3.922 1.00 88.50 103 ALA A O 1
ATOM 820 N N . SER A 1 104 ? -14.549 6.674 -2.238 1.00 92.81 104 SER A N 1
ATOM 821 C CA . SER A 1 104 ? -15.615 6.858 -1.254 1.00 92.81 104 SER A CA 1
ATOM 822 C C . SER A 1 104 ? -15.249 8.027 -0.343 1.00 92.81 104 SER A C 1
ATOM 824 O O . SER A 1 104 ? -14.103 8.477 -0.326 1.00 92.81 104 SER A O 1
ATOM 826 N N . ASP A 1 105 ? -16.193 8.526 0.447 1.00 94.88 105 ASP A N 1
ATOM 827 C CA . ASP A 1 105 ? -15.838 9.361 1.591 1.00 94.88 105 ASP A CA 1
ATOM 828 C C . ASP A 1 105 ? -15.359 8.493 2.774 1.00 94.88 105 ASP A C 1
ATOM 830 O O . ASP A 1 105 ? -15.661 7.295 2.857 1.00 94.88 105 ASP A O 1
ATOM 834 N N . ALA A 1 106 ? -14.588 9.103 3.681 1.00 96.44 106 ALA A N 1
ATOM 835 C CA . ALA A 1 106 ? -13.989 8.419 4.827 1.00 96.44 106 ALA A CA 1
ATOM 836 C C . ALA A 1 106 ? -15.052 7.801 5.741 1.00 96.44 106 ALA A C 1
ATOM 838 O O . ALA A 1 106 ? -14.898 6.673 6.209 1.00 96.44 106 ALA A O 1
ATOM 839 N N . ARG A 1 107 ? -16.153 8.524 5.981 1.00 96.62 107 ARG A N 1
ATOM 840 C CA . ARG A 1 107 ? -17.198 8.098 6.912 1.00 96.62 107 ARG A CA 1
ATOM 841 C C . ARG A 1 107 ? -17.966 6.900 6.361 1.00 96.62 107 ARG A C 1
ATOM 843 O O . ARG A 1 107 ? -18.146 5.934 7.093 1.00 96.62 107 ARG A O 1
ATOM 850 N N . THR A 1 108 ? -18.323 6.912 5.080 1.00 96.06 108 THR A N 1
ATOM 851 C CA . THR A 1 108 ? -18.963 5.782 4.396 1.00 96.06 108 THR A CA 1
ATOM 852 C C . THR A 1 108 ? -18.097 4.525 4.454 1.00 96.06 108 THR A C 1
ATOM 854 O O . THR A 1 108 ? -18.625 3.439 4.705 1.00 96.06 108 THR A O 1
ATOM 857 N N . LEU A 1 109 ? -16.771 4.649 4.289 1.00 95.12 109 LEU A N 1
ATOM 858 C CA . LEU A 1 109 ? -15.865 3.509 4.460 1.00 95.12 109 LEU A CA 1
ATOM 859 C C . LEU A 1 109 ? -15.910 2.979 5.903 1.00 95.12 109 LEU A C 1
ATOM 861 O O . LEU A 1 109 ? -16.071 1.785 6.121 1.00 95.12 109 LEU A O 1
ATOM 865 N N . LEU A 1 110 ? -15.811 3.843 6.915 1.00 95.50 110 LEU A N 1
ATOM 866 C CA . LEU A 1 110 ? -15.865 3.393 8.314 1.00 95.50 110 LEU A CA 1
ATOM 867 C C . LEU A 1 110 ? -17.218 2.773 8.685 1.00 95.50 110 LEU A C 1
ATOM 869 O O . LEU A 1 110 ? -17.278 1.815 9.463 1.00 95.50 110 LEU A O 1
ATOM 873 N N . GLU A 1 111 ? -18.308 3.298 8.132 1.00 95.56 111 GLU A N 1
ATOM 874 C CA . GLU A 1 111 ? -19.657 2.775 8.329 1.00 95.56 111 GLU A CA 1
ATOM 875 C C . GLU A 1 111 ? -19.831 1.384 7.713 1.00 95.56 111 GLU A C 1
ATOM 877 O O . GLU A 1 111 ? -20.472 0.534 8.342 1.00 95.56 111 GLU A O 1
ATOM 882 N N . SER A 1 112 ? -19.236 1.110 6.544 1.00 95.06 112 SER A N 1
ATOM 883 C CA . SER A 1 112 ? -19.297 -0.222 5.928 1.00 95.06 112 SER A CA 1
ATOM 884 C C . SER A 1 112 ? -18.604 -1.274 6.799 1.00 95.06 112 SER A C 1
ATOM 886 O O . SER A 1 112 ? -19.227 -2.279 7.148 1.00 95.06 112 SER A O 1
ATOM 888 N N . TYR A 1 113 ? -17.389 -0.997 7.280 1.00 95.44 113 TYR A N 1
ATOM 889 C CA . TYR A 1 113 ? -16.671 -1.901 8.187 1.00 95.44 113 TYR A CA 1
ATOM 890 C C . TYR A 1 113 ? -17.360 -2.032 9.545 1.00 95.44 113 TYR A C 1
ATOM 892 O O . TYR A 1 113 ? -17.439 -3.125 10.102 1.00 95.44 113 TYR A O 1
ATOM 900 N N . SER A 1 114 ? -17.929 -0.946 10.075 1.00 94.56 114 SER A N 1
ATOM 901 C CA . SER A 1 114 ? -18.717 -1.002 11.311 1.00 94.56 114 SER A CA 1
ATOM 902 C C . SER A 1 114 ? -19.960 -1.880 11.152 1.00 94.56 114 SER A C 1
ATOM 904 O O . SER A 1 114 ? -20.334 -2.607 12.075 1.00 94.56 114 SER A O 1
ATOM 906 N N . LYS A 1 115 ? -20.618 -1.830 9.988 1.00 95.56 115 LYS A N 1
ATOM 907 C CA . LYS A 1 115 ? -21.768 -2.679 9.666 1.00 95.56 115 LYS A CA 1
ATOM 908 C C . LYS A 1 115 ? -21.362 -4.149 9.576 1.00 95.56 115 LYS A C 1
ATOM 910 O O . LYS A 1 115 ? -22.033 -4.977 10.186 1.00 95.56 115 LYS A O 1
ATOM 915 N N . GLU A 1 116 ? -20.276 -4.464 8.876 1.00 96.25 116 GLU A N 1
ATOM 916 C CA . GLU A 1 116 ? -19.749 -5.832 8.769 1.00 96.25 116 GLU A CA 1
ATOM 917 C C . GLU A 1 116 ? -19.300 -6.386 10.127 1.00 96.25 116 GLU A C 1
ATOM 919 O O . GLU A 1 116 ? -19.620 -7.523 10.473 1.00 96.25 116 GLU A O 1
ATOM 924 N N . LEU A 1 117 ? -18.647 -5.565 10.954 1.00 96.69 117 LEU A N 1
ATOM 925 C CA . LEU A 1 117 ? -18.221 -5.940 12.302 1.00 96.69 117 LEU A CA 1
ATOM 926 C C . LEU A 1 117 ? -19.408 -6.282 13.215 1.00 96.69 117 LEU A C 1
ATOM 928 O O . LEU A 1 117 ? -19.343 -7.231 13.994 1.00 96.69 117 LEU A O 1
ATOM 932 N N . ARG A 1 118 ? -20.523 -5.544 13.114 1.00 95.19 118 ARG A N 1
ATOM 933 C CA . ARG A 1 118 ? -21.750 -5.838 13.883 1.00 95.19 118 ARG A CA 1
ATOM 934 C C . ARG A 1 118 ? -22.386 -7.176 13.504 1.00 95.19 118 ARG A C 1
ATOM 936 O O . ARG A 1 118 ? -23.113 -7.735 14.321 1.00 95.19 118 ARG A O 1
ATOM 943 N N . GLN A 1 119 ? -22.124 -7.681 12.299 1.00 95.44 119 GLN A N 1
ATOM 944 C CA . GLN A 1 119 ? -22.607 -8.989 11.848 1.00 95.44 119 GLN A CA 1
ATOM 945 C C . GLN A 1 119 ? -21.756 -10.147 12.388 1.00 95.44 119 GLN A C 1
ATOM 947 O O . GLN A 1 119 ? -22.218 -11.285 12.380 1.00 95.44 119 GLN A O 1
ATOM 952 N N . GLN A 1 120 ? -20.549 -9.872 12.894 1.00 95.69 120 GLN A N 1
ATOM 953 C CA . GLN A 1 120 ? -19.672 -10.892 13.475 1.00 95.69 120 GLN A CA 1
ATOM 954 C C . GLN A 1 120 ? -20.190 -11.367 14.830 1.00 95.69 120 GLN A C 1
ATOM 956 O O . GLN A 1 120 ? -20.803 -10.596 15.564 1.00 95.69 120 GLN A O 1
ATOM 961 N N . GLY A 1 121 ? -19.924 -12.623 15.188 1.00 93.44 121 GLY A N 1
ATOM 962 C CA . GLY A 1 121 ? -20.236 -13.154 16.517 1.00 93.44 121 GLY A CA 1
ATOM 963 C C . GLY A 1 121 ? -19.449 -12.464 17.637 1.00 93.44 121 GLY A C 1
ATOM 964 O O . GLY A 1 121 ? -18.503 -11.715 17.389 1.00 93.44 121 GLY A O 1
ATOM 965 N N . ALA A 1 122 ? -19.842 -12.725 18.885 1.00 93.38 122 ALA A N 1
ATOM 966 C CA . ALA A 1 122 ? -19.039 -12.311 20.031 1.00 93.38 122 ALA A CA 1
ATOM 967 C C . ALA A 1 122 ? -17.669 -13.007 19.993 1.00 93.38 122 ALA A C 1
ATOM 969 O O . ALA A 1 122 ? -17.587 -14.193 19.669 1.00 93.38 122 ALA A O 1
ATOM 970 N N . CYS A 1 123 ? -16.609 -12.284 20.345 1.00 92.00 123 CYS A N 1
ATOM 971 C CA . CYS A 1 123 ? -15.282 -12.855 20.553 1.00 92.00 123 CYS A CA 1
ATOM 972 C C . CYS A 1 123 ? -14.889 -12.754 22.028 1.00 92.00 123 CYS A C 1
ATOM 974 O O . CYS A 1 123 ? -15.286 -11.818 22.715 1.00 92.00 123 CYS A O 1
ATOM 976 N N . GLY A 1 124 ? -14.104 -13.718 22.506 1.00 89.56 124 GLY A N 1
ATOM 977 C CA . GLY A 1 124 ? -13.443 -13.606 23.804 1.00 89.56 124 GLY A CA 1
ATOM 978 C C . GLY A 1 124 ? -12.200 -12.708 23.739 1.00 89.56 124 GLY A C 1
ATOM 979 O O . GLY A 1 124 ? -11.977 -12.027 22.731 1.00 89.56 124 GLY A O 1
ATOM 980 N N . PRO A 1 125 ? -11.362 -12.734 24.788 1.00 88.94 125 PRO A N 1
ATOM 981 C CA . PRO A 1 125 ? -10.045 -12.108 24.771 1.00 88.94 125 PRO A CA 1
ATOM 982 C C . PRO A 1 125 ? -9.185 -12.638 23.618 1.00 88.94 125 PRO A C 1
ATOM 984 O O . PRO A 1 125 ? -9.174 -13.838 23.342 1.00 88.94 125 PRO A O 1
ATOM 987 N N . ILE A 1 126 ? -8.448 -11.744 22.960 1.00 91.25 126 ILE A N 1
ATOM 988 C CA . ILE A 1 126 ? -7.570 -12.081 21.835 1.00 91.25 126 ILE A CA 1
ATOM 989 C C . ILE A 1 126 ? -6.117 -11.905 22.271 1.00 91.25 126 ILE A C 1
ATOM 991 O O . ILE A 1 126 ? -5.686 -10.804 22.618 1.00 91.25 126 ILE A O 1
ATOM 995 N N . GLU A 1 127 ? -5.351 -12.991 22.231 1.00 87.88 127 GLU A N 1
ATOM 996 C CA . GLU A 1 127 ? -3.927 -12.966 22.553 1.00 87.88 127 GLU A CA 1
ATOM 997 C C . GLU A 1 127 ? -3.138 -12.097 21.559 1.00 87.88 127 GLU A C 1
ATOM 999 O O . GLU A 1 127 ? -3.357 -12.139 20.346 1.00 87.88 127 GLU A O 1
ATOM 1004 N N . GLY A 1 128 ? -2.212 -11.286 22.081 1.00 89.12 128 GLY A N 1
ATOM 1005 C CA . GLY A 1 128 ? -1.348 -10.429 21.264 1.00 89.12 128 GLY A CA 1
ATOM 1006 C C . GLY A 1 128 ? -2.068 -9.279 20.551 1.00 89.12 128 GLY A C 1
ATOM 1007 O O . GLY A 1 128 ? -1.486 -8.667 19.656 1.00 89.12 128 GLY A O 1
ATOM 1008 N N . LEU A 1 129 ? -3.318 -8.972 20.921 1.00 95.19 129 LEU A N 1
ATOM 1009 C CA . LEU A 1 129 ? -4.077 -7.879 20.322 1.00 95.19 129 LEU A CA 1
ATOM 1010 C C . LEU A 1 129 ? -3.417 -6.522 20.609 1.00 95.19 129 LEU A C 1
ATOM 1012 O O . LEU A 1 129 ? -3.220 -6.124 21.759 1.00 95.19 129 LEU A O 1
ATOM 1016 N N . ARG A 1 130 ? -3.134 -5.778 19.542 1.00 96.88 130 ARG A N 1
ATOM 1017 C CA . ARG A 1 130 ? -2.696 -4.382 19.583 1.00 96.88 130 ARG A CA 1
ATOM 1018 C C . ARG A 1 130 ? -3.673 -3.532 18.797 1.00 96.88 130 ARG A C 1
ATOM 1020 O O . ARG A 1 130 ? -4.016 -3.879 17.672 1.00 96.88 130 ARG A O 1
ATOM 1027 N N . ILE A 1 131 ? -4.078 -2.407 19.361 1.00 97.12 131 ILE A N 1
ATOM 1028 C CA . ILE A 1 131 ? -4.911 -1.420 18.686 1.00 97.12 131 ILE A CA 1
ATOM 1029 C C . ILE A 1 131 ? -4.069 -0.250 18.203 1.00 97.12 131 ILE A C 1
ATOM 1031 O O . ILE A 1 131 ? -3.046 0.098 18.800 1.00 97.12 131 ILE A O 1
ATOM 1035 N N . LEU A 1 132 ? -4.511 0.354 17.109 1.00 96.00 132 LEU A N 1
ATOM 1036 C CA . LEU A 1 132 ? -3.998 1.633 16.668 1.00 96.00 132 LEU A CA 1
ATOM 1037 C C . LEU A 1 132 ? -4.670 2.736 17.489 1.00 96.00 132 LEU A C 1
ATOM 1039 O O . LEU A 1 132 ? -5.886 2.904 17.427 1.00 96.00 132 LEU A O 1
ATOM 1043 N N . ASP A 1 133 ? -3.878 3.501 18.232 1.00 93.75 133 ASP A N 1
ATOM 1044 C CA . ASP A 1 133 ? -4.371 4.635 18.998 1.00 93.75 133 ASP A CA 1
ATOM 1045 C C . ASP A 1 133 ? -4.798 5.785 18.065 1.00 93.75 133 ASP A C 1
ATOM 1047 O O . ASP A 1 133 ? -3.955 6.338 17.340 1.00 93.75 133 ASP A O 1
ATOM 1051 N N . PRO A 1 134 ? -6.085 6.180 18.074 1.00 87.81 134 PRO A N 1
ATOM 1052 C CA . PRO A 1 134 ? -6.563 7.301 17.275 1.00 87.81 134 PRO A CA 1
ATOM 1053 C C . PRO A 1 134 ? -6.146 8.664 17.844 1.00 87.81 134 PRO A C 1
ATOM 1055 O O . PRO A 1 134 ? -6.246 9.656 17.135 1.00 87.81 134 PRO A O 1
ATOM 1058 N N . LYS A 1 135 ? -5.707 8.733 19.110 1.00 88.00 135 LYS A N 1
ATOM 1059 C CA . LYS A 1 135 ? -5.358 10.000 19.781 1.00 88.00 135 LYS A CA 1
ATOM 1060 C C . LYS A 1 135 ? -3.897 10.403 19.591 1.00 88.00 135 LYS A C 1
ATOM 1062 O O . LYS A 1 135 ? -3.565 11.583 19.667 1.00 88.00 135 LYS A O 1
ATOM 1067 N N . THR A 1 136 ? -3.015 9.428 19.382 1.00 89.38 136 THR A N 1
ATOM 1068 C CA . THR A 1 136 ? -1.600 9.682 19.100 1.00 89.38 136 THR A CA 1
ATOM 1069 C C . THR A 1 136 ? -1.443 10.234 17.683 1.00 89.38 136 THR A C 1
ATOM 1071 O O . THR A 1 136 ? -2.031 9.700 16.744 1.00 89.38 136 THR A O 1
ATOM 1074 N N . SER A 1 137 ? -0.612 11.273 17.532 1.00 88.25 137 SER A N 1
ATOM 1075 C CA . SER A 1 137 ? -0.391 11.972 16.259 1.00 88.25 137 SER A CA 1
ATOM 1076 C C . SER A 1 137 ? -0.118 11.013 15.084 1.00 88.25 137 SER A C 1
ATOM 1078 O O . SER A 1 137 ? 0.749 10.133 15.207 1.00 88.25 137 SER A O 1
ATOM 1080 N N . PRO A 1 138 ? -0.759 11.217 13.914 1.00 87.81 138 PRO A N 1
ATOM 1081 C CA . PRO A 1 138 ? -0.514 10.407 12.723 1.00 87.81 138 PRO A CA 1
ATOM 1082 C C . PRO A 1 138 ? 0.940 10.432 12.225 1.00 87.81 138 PRO A C 1
ATOM 1084 O O . PRO A 1 138 ? 1.379 9.468 11.598 1.00 87.81 138 PRO A O 1
ATOM 1087 N N . SER A 1 139 ? 1.713 11.478 12.548 1.00 84.81 139 SER A N 1
ATOM 1088 C CA . SER A 1 139 ? 3.135 11.599 12.182 1.00 84.81 139 SER A CA 1
ATOM 1089 C C . SER A 1 139 ? 4.048 10.566 12.862 1.00 84.81 139 SER A C 1
ATOM 1091 O O . SER A 1 139 ? 5.161 10.326 12.394 1.00 84.81 139 SER A O 1
ATOM 1093 N N . HIS A 1 140 ? 3.588 9.908 13.933 1.00 84.44 140 HIS A N 1
ATOM 1094 C CA . HIS A 1 140 ? 4.361 8.920 14.689 1.00 84.44 140 HIS A CA 1
ATOM 1095 C C . HIS A 1 140 ? 3.815 7.492 14.522 1.00 84.44 140 HIS A C 1
ATOM 1097 O O . HIS A 1 140 ? 3.521 6.806 15.497 1.00 84.44 140 HIS A O 1
ATOM 1103 N N . TYR A 1 141 ? 3.715 7.002 13.280 1.00 88.06 141 TYR A N 1
ATOM 1104 C CA . TYR A 1 141 ? 3.090 5.711 12.935 1.00 88.06 141 TYR A CA 1
ATOM 1105 C C . TYR A 1 141 ? 3.406 4.542 13.890 1.00 88.06 141 TYR A C 1
ATOM 1107 O O . TYR A 1 141 ? 2.500 3.848 14.346 1.00 88.06 141 TYR A O 1
ATOM 1115 N N . LYS A 1 142 ? 4.686 4.311 14.219 1.00 87.31 142 LYS A N 1
ATOM 1116 C CA . LYS A 1 142 ? 5.089 3.162 15.049 1.00 87.31 142 LYS A CA 1
ATOM 1117 C C . LYS A 1 142 ? 4.582 3.252 16.490 1.00 87.31 142 LYS A C 1
ATOM 1119 O O . LYS A 1 142 ? 4.209 2.224 17.043 1.00 87.31 142 LYS A O 1
ATOM 1124 N N . SER A 1 143 ? 4.566 4.444 17.089 1.00 89.31 143 SER A N 1
ATOM 1125 C CA . SER A 1 143 ? 4.188 4.615 18.499 1.00 89.31 143 SER A CA 1
ATOM 1126 C C . SER A 1 143 ? 2.680 4.562 18.726 1.00 89.31 143 SER A C 1
ATOM 1128 O O . SER A 1 143 ? 2.247 4.489 19.870 1.00 89.31 143 SER A O 1
ATOM 1130 N N . ARG A 1 144 ? 1.876 4.585 17.657 1.00 93.50 144 ARG A N 1
ATOM 1131 C CA . ARG A 1 144 ? 0.415 4.477 17.744 1.00 93.50 144 ARG A CA 1
ATOM 1132 C C . ARG A 1 144 ? -0.058 3.078 18.126 1.00 93.50 144 ARG A C 1
ATOM 1134 O O . ARG A 1 144 ? -1.154 2.934 18.650 1.00 93.50 144 ARG A O 1
ATOM 1141 N N . TRP A 1 145 ? 0.729 2.042 17.845 1.00 95.06 145 TRP A N 1
ATOM 1142 C CA . TRP A 1 145 ? 0.346 0.662 18.139 1.00 95.06 145 TRP A CA 1
ATOM 1143 C C . TRP A 1 145 ? 0.564 0.344 19.619 1.00 95.06 145 TRP A C 1
ATOM 1145 O O . TRP A 1 145 ? 1.704 0.308 20.082 1.00 95.06 145 TRP A O 1
ATOM 1155 N N . ARG A 1 146 ? -0.519 0.068 20.353 1.00 95.69 146 ARG A N 1
ATOM 1156 C CA . ARG A 1 146 ? -0.487 -0.222 21.796 1.00 95.69 146 ARG A CA 1
ATOM 1157 C C . ARG A 1 146 ? -1.478 -1.311 22.195 1.00 95.69 146 ARG A C 1
ATOM 1159 O O . ARG A 1 146 ? -2.368 -1.666 21.430 1.00 95.69 146 ARG A O 1
ATOM 1166 N N . ILE A 1 147 ? -1.334 -1.832 23.409 1.00 96.12 147 ILE A N 1
ATOM 1167 C CA . ILE A 1 147 ? -2.335 -2.719 24.015 1.00 96.12 147 ILE A CA 1
ATOM 1168 C C . ILE A 1 147 ? -3.557 -1.871 24.413 1.00 96.12 147 ILE A C 1
ATOM 1170 O O . ILE A 1 147 ? -3.416 -0.695 24.774 1.00 96.12 147 ILE A O 1
ATOM 1174 N N . ALA A 1 148 ? -4.751 -2.453 24.304 1.00 94.94 148 ALA A N 1
ATOM 1175 C CA . ALA A 1 148 ? -5.981 -1.827 24.777 1.00 94.94 148 ALA A CA 1
ATOM 1176 C C . ALA A 1 148 ? -5.959 -1.658 26.306 1.00 94.94 148 ALA A C 1
ATOM 1178 O O . ALA A 1 148 ? -5.422 -2.496 27.030 1.00 94.94 148 ALA A O 1
ATOM 1179 N N . THR A 1 149 ? -6.541 -0.574 26.805 1.00 94.94 149 THR A N 1
ATOM 1180 C CA . THR A 1 149 ? -6.663 -0.287 28.238 1.00 94.94 149 THR A CA 1
ATOM 1181 C C . THR A 1 149 ? -8.129 -0.278 28.653 1.00 94.94 149 THR A C 1
ATOM 1183 O O . THR A 1 149 ? -9.022 -0.164 27.817 1.00 94.94 149 THR A O 1
ATOM 1186 N N . SER A 1 150 ? -8.400 -0.338 29.959 1.00 94.69 150 SER A N 1
ATOM 1187 C CA . SER A 1 150 ? -9.770 -0.335 30.494 1.00 94.69 150 SER A CA 1
ATOM 1188 C C . SER A 1 150 ? -10.588 0.914 30.140 1.00 94.69 150 SER A C 1
ATOM 1190 O O . SER A 1 150 ? -11.806 0.907 30.285 1.00 94.69 150 SER A O 1
ATOM 1192 N N . THR A 1 151 ? -9.941 1.983 29.668 1.00 95.19 151 THR A N 1
ATOM 1193 C CA . THR A 1 151 ? -10.596 3.222 29.225 1.00 95.19 151 THR A CA 1
ATOM 1194 C C . THR A 1 151 ? -10.961 3.226 27.743 1.00 95.19 151 THR A C 1
ATOM 1196 O O . THR A 1 151 ? -11.587 4.178 27.282 1.00 95.19 151 THR A O 1
ATOM 1199 N N . ASP A 1 152 ? -10.526 2.226 26.974 1.00 95.69 152 ASP A N 1
ATOM 1200 C CA . ASP A 1 152 ? -10.849 2.142 25.555 1.00 95.69 152 ASP A CA 1
ATOM 1201 C C . ASP A 1 152 ? -12.270 1.608 25.352 1.00 95.69 152 ASP A C 1
ATOM 1203 O O . ASP A 1 152 ? -12.667 0.570 25.893 1.00 95.69 152 ASP A O 1
ATOM 1207 N N . GLU A 1 153 ? -13.026 2.326 24.527 1.00 95.12 153 GLU A N 1
ATOM 1208 C CA . GLU A 1 153 ? -14.374 1.969 24.108 1.00 95.12 153 GLU A CA 1
ATOM 1209 C C . GLU A 1 153 ? -14.590 2.412 22.659 1.00 95.12 153 GLU A C 1
ATOM 1211 O O . GLU A 1 153 ? -14.206 3.517 22.271 1.00 95.12 153 GLU A O 1
ATOM 1216 N N . GLY A 1 154 ? -15.192 1.540 21.850 1.00 94.44 154 GLY A N 1
ATOM 1217 C CA . GLY A 1 154 ? -15.506 1.819 20.450 1.00 94.44 154 GLY A CA 1
ATOM 1218 C C . GLY A 1 154 ? -14.878 0.829 19.475 1.00 94.44 154 GLY A C 1
ATOM 1219 O O . GLY A 1 154 ? -14.587 -0.313 19.821 1.00 94.44 154 GLY A O 1
ATOM 1220 N N . VAL A 1 155 ? -14.727 1.257 18.223 1.00 95.25 155 VAL A N 1
ATOM 1221 C CA . VAL A 1 155 ? -14.180 0.442 17.131 1.00 95.25 155 VAL A CA 1
ATOM 1222 C C . VAL A 1 155 ? -12.765 0.905 16.820 1.00 95.25 155 VAL A C 1
ATOM 1224 O O . VAL A 1 155 ? -12.532 2.096 16.622 1.00 95.25 155 VAL A O 1
ATOM 1227 N N . PHE A 1 156 ? -11.833 -0.040 16.751 1.00 96.56 156 PHE A N 1
ATOM 1228 C CA . PHE A 1 156 ? -10.420 0.225 16.518 1.00 96.56 156 PHE A CA 1
ATOM 1229 C C . PHE A 1 156 ? -9.899 -0.608 15.356 1.00 96.56 156 PHE A C 1
ATOM 1231 O O . PHE A 1 156 ? -10.259 -1.777 15.197 1.00 96.56 156 PHE A O 1
ATOM 1238 N N . LEU A 1 157 ? -8.989 -0.021 14.582 1.00 97.38 157 LEU A N 1
ATOM 1239 C CA . LEU A 1 157 ? -8.080 -0.805 13.760 1.00 97.38 157 LEU A CA 1
ATOM 1240 C C . LEU A 1 157 ? -7.090 -1.522 14.681 1.00 97.38 157 LEU A C 1
ATOM 1242 O O . LEU A 1 157 ? -6.571 -0.930 15.629 1.00 97.38 157 LEU A O 1
ATOM 1246 N N . ALA A 1 158 ? -6.823 -2.787 14.400 1.00 96.75 158 ALA A N 1
ATOM 1247 C CA . ALA A 1 158 ? -6.027 -3.638 15.256 1.00 96.75 158 ALA A CA 1
ATOM 1248 C C . ALA A 1 158 ? -5.143 -4.608 14.470 1.00 96.75 158 ALA A C 1
ATOM 1250 O O . ALA A 1 158 ? -5.272 -4.810 13.260 1.00 96.75 158 ALA A O 1
ATOM 1251 N N . ARG A 1 159 ? -4.203 -5.189 15.208 1.00 94.94 159 ARG A N 1
ATOM 1252 C CA . ARG A 1 159 ? -3.346 -6.288 14.794 1.00 94.94 159 ARG A CA 1
ATOM 1253 C C . ARG A 1 159 ? -3.411 -7.378 15.848 1.00 94.94 159 ARG A C 1
ATOM 1255 O O . ARG A 1 159 ? -3.374 -7.071 17.038 1.00 94.94 159 ARG A O 1
ATOM 1262 N N . ARG A 1 160 ? -3.478 -8.635 15.424 1.00 92.44 160 ARG A N 1
ATOM 1263 C CA . ARG A 1 160 ? -3.406 -9.795 16.319 1.00 92.44 160 ARG A CA 1
ATOM 1264 C C . ARG A 1 160 ? -2.345 -10.773 15.848 1.00 92.44 160 ARG A C 1
ATOM 1266 O O . ARG A 1 160 ? -2.139 -10.940 14.643 1.00 92.44 160 ARG A O 1
ATOM 1273 N N . SER A 1 161 ? -1.717 -11.444 16.802 1.00 87.62 161 SER A N 1
ATOM 1274 C CA . SER A 1 161 ? -0.755 -12.498 16.508 1.00 87.62 161 SER A CA 1
ATOM 1275 C C . SER A 1 161 ? -1.419 -13.655 15.755 1.00 87.62 161 SER A C 1
ATOM 1277 O O . SER A 1 161 ? -2.612 -13.940 15.912 1.00 87.62 161 SER A O 1
ATOM 1279 N N . GLN A 1 162 ? -0.620 -14.355 14.955 1.00 81.81 162 GLN A N 1
ATOM 1280 C CA . GLN A 1 162 ? -0.964 -15.657 14.393 1.00 81.81 162 GLN A CA 1
ATOM 1281 C C . GLN A 1 162 ? 0.192 -16.634 14.608 1.00 81.81 162 GLN A C 1
ATOM 1283 O O . GLN A 1 162 ? 1.326 -16.216 14.823 1.00 81.81 162 GLN A O 1
ATOM 1288 N N . GLY A 1 163 ? -0.096 -17.938 14.566 1.00 70.56 163 GLY A N 1
ATOM 1289 C CA . GLY A 1 163 ? 0.900 -18.969 14.881 1.00 70.56 163 GLY A CA 1
ATOM 1290 C C . GLY A 1 163 ? 2.144 -18.938 13.984 1.00 70.56 163 GLY A C 1
ATOM 1291 O O . GLY A 1 163 ? 3.229 -19.273 14.446 1.00 70.56 163 GLY A O 1
ATOM 1292 N N . TYR A 1 164 ? 2.003 -18.506 12.727 1.00 66.88 164 TYR A N 1
ATOM 1293 C CA . TYR A 1 164 ? 3.103 -18.350 11.774 1.00 66.88 164 TYR A CA 1
ATOM 1294 C C . TYR A 1 164 ? 2.862 -17.138 10.868 1.00 66.88 164 TYR A C 1
ATOM 1296 O O . TYR A 1 164 ? 1.734 -16.912 10.438 1.00 66.88 164 TYR A O 1
ATOM 1304 N N . GLY A 1 165 ? 3.922 -16.402 10.523 1.00 72.62 165 GLY A N 1
ATOM 1305 C CA . GLY A 1 165 ? 3.847 -15.208 9.672 1.00 72.62 165 GLY A CA 1
ATOM 1306 C C . GLY A 1 165 ? 3.731 -13.897 10.458 1.00 72.62 165 GLY A C 1
ATOM 1307 O O . GLY A 1 165 ? 3.890 -13.878 11.675 1.00 72.62 165 GLY A O 1
ATOM 1308 N N . GLY A 1 166 ? 3.504 -12.787 9.748 1.00 75.88 166 GLY A N 1
ATOM 1309 C CA . GLY A 1 166 ? 3.312 -11.466 10.362 1.00 75.88 166 GLY A CA 1
ATOM 1310 C C . GLY A 1 166 ? 1.925 -11.307 10.985 1.00 75.88 166 GLY A C 1
ATOM 1311 O O . GLY A 1 166 ? 1.028 -12.084 10.685 1.00 75.88 166 GLY A O 1
ATOM 1312 N N . ASP A 1 167 ? 1.718 -10.301 11.831 1.00 84.75 167 ASP A N 1
ATOM 1313 C CA . ASP A 1 167 ? 0.413 -10.086 12.469 1.00 84.75 167 ASP A CA 1
ATOM 1314 C C . ASP A 1 167 ? -0.731 -9.945 11.455 1.00 84.75 167 ASP A C 1
ATOM 1316 O O . ASP A 1 167 ? -0.597 -9.295 10.411 1.00 84.75 167 ASP A O 1
ATOM 1320 N N . LEU A 1 168 ? -1.889 -10.502 11.808 1.00 89.00 168 LEU A N 1
ATOM 1321 C CA . LEU A 1 168 ? -3.117 -10.312 11.050 1.00 89.00 168 LEU A CA 1
ATOM 1322 C C . LEU A 1 168 ? -3.701 -8.944 11.366 1.00 89.00 168 LEU A C 1
ATOM 1324 O O . LEU A 1 168 ? -3.813 -8.554 12.529 1.00 89.00 168 LEU A O 1
ATOM 1328 N N . TRP A 1 169 ? -4.093 -8.230 10.319 1.00 94.06 169 TRP A N 1
ATOM 1329 C CA . TRP A 1 169 ? -4.835 -6.987 10.445 1.00 94.06 169 TRP A CA 1
ATOM 1330 C C . TRP A 1 169 ? -6.303 -7.294 10.697 1.00 94.06 169 TRP A C 1
ATOM 1332 O O . TRP A 1 169 ? -6.859 -8.205 10.088 1.00 94.06 169 TRP A O 1
ATOM 1342 N N . CYS A 1 170 ? -6.934 -6.532 11.577 1.00 95.75 170 CYS A N 1
ATOM 1343 C CA . CYS A 1 170 ? -8.339 -6.703 11.906 1.00 95.75 170 CYS A CA 1
ATOM 1344 C C . CYS A 1 170 ? -8.967 -5.381 12.352 1.00 95.75 170 CYS A C 1
ATOM 1346 O O . CYS A 1 170 ? -8.278 -4.417 12.685 1.00 95.75 170 CYS A O 1
ATOM 1348 N N . VAL A 1 171 ? -10.292 -5.343 12.377 1.00 97.44 171 VAL A N 1
ATOM 1349 C CA . VAL A 1 171 ? -11.075 -4.317 13.064 1.00 97.44 171 VAL A CA 1
ATOM 1350 C C . VAL A 1 171 ? -11.711 -4.967 14.287 1.00 97.44 171 VAL A C 1
ATOM 1352 O O . VAL A 1 171 ? -12.265 -6.063 14.194 1.00 97.44 171 VAL A O 1
ATOM 1355 N N . VAL A 1 172 ? -11.628 -4.310 15.441 1.00 97.38 172 VAL A N 1
ATOM 1356 C CA . VAL A 1 172 ? -12.115 -4.844 16.717 1.00 97.38 172 VAL A CA 1
ATOM 1357 C C . VAL A 1 172 ? -13.045 -3.848 17.400 1.00 97.38 172 VAL A C 1
ATOM 1359 O O . VAL A 1 172 ? -12.763 -2.652 17.459 1.00 97.38 172 VAL A O 1
ATOM 1362 N N . ALA A 1 173 ? -14.164 -4.342 17.922 1.00 97.25 173 ALA A N 1
ATOM 1363 C CA . ALA A 1 173 ? -15.005 -3.588 18.842 1.00 97.25 173 ALA A CA 1
ATOM 1364 C C . ALA A 1 173 ? -14.520 -3.856 20.267 1.00 97.25 173 ALA A C 1
ATOM 1366 O O . ALA A 1 173 ? -14.429 -5.015 20.669 1.00 97.25 173 ALA A O 1
ATOM 1367 N N . ILE A 1 174 ? -14.233 -2.802 21.022 1.00 96.75 174 ILE A N 1
ATOM 1368 C CA . ILE A 1 174 ? -13.739 -2.863 22.396 1.00 96.75 174 ILE A CA 1
ATOM 1369 C C . ILE A 1 174 ? -14.736 -2.188 23.329 1.00 96.75 174 ILE A C 1
ATOM 1371 O O . ILE A 1 174 ? -15.310 -1.146 23.004 1.00 96.75 174 ILE A O 1
ATOM 1375 N N . ARG A 1 175 ? -14.922 -2.782 24.508 1.00 96.19 175 ARG A N 1
ATOM 1376 C CA . ARG A 1 175 ? -15.638 -2.181 25.632 1.00 96.19 175 ARG A CA 1
ATOM 1377 C C . ARG A 1 175 ? -14.845 -2.431 26.905 1.00 96.19 175 ARG A C 1
ATOM 1379 O O . ARG A 1 175 ? -14.526 -3.579 27.196 1.00 96.19 175 ARG A O 1
ATOM 1386 N N . ALA A 1 176 ? -14.543 -1.365 27.644 1.00 94.12 176 ALA A N 1
ATOM 1387 C CA . ALA A 1 176 ? -13.738 -1.420 28.864 1.00 94.12 176 ALA A CA 1
ATOM 1388 C C . ALA A 1 176 ? -12.399 -2.169 28.677 1.00 94.12 176 ALA A C 1
ATOM 1390 O O . ALA A 1 176 ? -11.970 -2.927 29.544 1.00 94.12 176 ALA A O 1
ATOM 1391 N N . GLY A 1 177 ? -11.750 -1.984 27.522 1.00 93.81 177 GLY A N 1
ATOM 1392 C CA . GLY A 1 177 ? -10.491 -2.654 27.173 1.00 93.81 177 GLY A CA 1
ATOM 1393 C C . GLY A 1 177 ? -10.606 -4.098 26.678 1.00 93.81 177 GLY A C 1
ATOM 1394 O O . GLY A 1 177 ? -9.615 -4.649 26.205 1.00 93.81 177 GLY A O 1
ATOM 1395 N N . GLU A 1 178 ? -11.795 -4.701 26.712 1.00 95.06 178 GLU A N 1
ATOM 1396 C CA . GLU A 1 178 ? -12.012 -6.079 26.268 1.00 95.06 178 GLU A CA 1
ATOM 1397 C C . GLU A 1 178 ? -12.605 -6.151 24.859 1.00 95.06 178 GLU A C 1
ATOM 1399 O O . GLU A 1 178 ? -13.549 -5.428 24.518 1.00 95.06 178 GLU A O 1
ATOM 1404 N N . SER A 1 179 ? -12.084 -7.071 24.045 1.00 96.81 179 SER A N 1
ATOM 1405 C CA . SER A 1 179 ? -12.581 -7.354 22.700 1.00 96.81 179 SER A CA 1
ATOM 1406 C C . SER A 1 179 ? -13.967 -7.993 22.739 1.00 96.81 179 SER A C 1
ATOM 1408 O O . SER A 1 179 ? -14.179 -9.005 23.393 1.00 96.81 179 SER A O 1
ATOM 1410 N N . GLN A 1 180 ? -14.904 -7.407 21.998 1.00 96.69 180 GLN A N 1
ATOM 1411 C CA . GLN A 1 180 ? -16.305 -7.827 21.937 1.00 96.69 180 GLN A CA 1
ATOM 1412 C C . GLN A 1 180 ? -16.639 -8.519 20.618 1.00 96.69 180 GLN A C 1
ATOM 1414 O O . GLN A 1 180 ? -17.391 -9.491 20.595 1.00 96.69 180 GLN A O 1
ATOM 1419 N N . ARG A 1 181 ? -16.118 -7.990 19.507 1.00 97.31 181 ARG A N 1
ATOM 1420 C CA . ARG A 1 181 ? -16.270 -8.532 18.148 1.00 97.31 181 ARG A CA 1
ATOM 1421 C C . ARG A 1 181 ? -15.008 -8.249 17.357 1.00 97.31 181 ARG A C 1
ATOM 1423 O O . ARG A 1 181 ? -14.358 -7.231 17.598 1.00 97.31 181 ARG A O 1
ATOM 1430 N N . LEU A 1 182 ? -14.715 -9.101 16.386 1.00 96.19 182 LEU A N 1
ATOM 1431 C CA . LEU A 1 182 ? -13.554 -8.973 15.519 1.00 96.19 182 LEU A CA 1
ATOM 1432 C C . LEU A 1 182 ? -13.930 -9.286 14.070 1.00 96.19 182 LEU A C 1
ATOM 1434 O O . LEU A 1 182 ? -14.664 -10.235 13.809 1.00 96.19 182 LEU A O 1
ATOM 1438 N N . LEU A 1 183 ? -13.391 -8.492 13.150 1.00 95.50 183 LEU A N 1
ATOM 1439 C CA . LEU A 1 183 ? -13.445 -8.684 11.708 1.00 95.50 183 LEU A CA 1
ATOM 1440 C C . LEU A 1 183 ? -12.010 -8.724 11.178 1.00 95.50 183 LEU A C 1
ATOM 1442 O O . LEU A 1 183 ? -11.305 -7.718 11.244 1.00 95.50 183 LEU A O 1
ATOM 1446 N N . ASP A 1 184 ? -11.561 -9.878 10.690 1.00 93.06 184 ASP A N 1
ATOM 1447 C CA . ASP A 1 184 ? -10.239 -9.990 10.071 1.00 93.06 184 ASP A CA 1
ATOM 1448 C C . ASP A 1 184 ? -10.204 -9.281 8.711 1.00 93.06 184 ASP A C 1
ATOM 1450 O O . ASP A 1 184 ? -11.152 -9.350 7.929 1.00 93.06 184 ASP A O 1
ATOM 1454 N N . LEU A 1 185 ? -9.077 -8.625 8.434 1.00 92.88 185 LEU A N 1
ATOM 1455 C CA . LEU A 1 185 ? -8.767 -8.005 7.155 1.00 92.88 185 LEU A CA 1
ATOM 1456 C C . LEU A 1 185 ? -7.848 -8.922 6.330 1.00 92.88 185 LEU A C 1
ATOM 1458 O O . LEU A 1 185 ? -6.975 -9.606 6.874 1.00 92.88 185 LEU A O 1
ATOM 1462 N N . PRO A 1 186 ? -7.961 -8.893 4.998 1.00 90.94 186 PRO A N 1
ATOM 1463 C CA . PRO A 1 186 ? -8.866 -8.055 4.227 1.00 90.94 186 PRO A CA 1
ATOM 1464 C C . PRO A 1 186 ? -10.256 -8.674 4.081 1.00 90.94 186 PRO A C 1
ATOM 1466 O O . PRO A 1 186 ? -10.391 -9.900 4.027 1.00 90.94 186 PRO A O 1
ATOM 1469 N N . THR A 1 187 ? -11.267 -7.824 3.946 1.00 88.19 187 THR A N 1
ATOM 1470 C CA . THR A 1 187 ? -12.637 -8.243 3.616 1.00 88.19 187 THR A CA 1
ATOM 1471 C C . THR A 1 187 ? -12.820 -8.408 2.107 1.00 88.19 187 THR A C 1
ATOM 1473 O O . THR A 1 187 ? -13.666 -9.184 1.658 1.00 88.19 187 THR A O 1
ATOM 1476 N N . THR A 1 188 ? -11.972 -7.759 1.302 1.00 82.19 188 THR A N 1
ATOM 1477 C CA . THR A 1 188 ? -12.002 -7.869 -0.159 1.00 82.19 188 THR A CA 1
ATOM 1478 C C . THR A 1 188 ? -11.239 -9.097 -0.659 1.00 82.19 188 THR A C 1
ATOM 1480 O O . THR A 1 188 ? -10.079 -9.342 -0.304 1.00 82.19 188 THR A O 1
ATOM 1483 N N . MET A 1 189 ? -11.851 -9.844 -1.583 1.00 74.19 189 MET A N 1
ATOM 1484 C CA . MET A 1 189 ? -11.205 -10.967 -2.272 1.00 74.19 189 MET A CA 1
ATOM 1485 C C . MET A 1 189 ? -9.932 -10.513 -3.007 1.00 74.19 189 MET A C 1
ATOM 1487 O O . MET A 1 189 ? -9.961 -9.581 -3.806 1.00 74.19 189 MET A O 1
ATOM 1491 N N . GLY A 1 190 ? -8.801 -11.175 -2.740 1.00 71.19 190 GLY A N 1
ATOM 1492 C CA . GLY A 1 190 ? -7.499 -10.839 -3.344 1.00 71.19 190 GLY A CA 1
ATOM 1493 C C . GLY A 1 190 ? -6.831 -9.565 -2.797 1.00 71.19 190 GLY A C 1
ATOM 1494 O O . GLY A 1 190 ? -5.763 -9.170 -3.278 1.00 71.19 190 GLY A O 1
ATOM 1495 N N . GLY A 1 191 ? -7.432 -8.923 -1.789 1.00 79.62 191 GLY A N 1
ATOM 1496 C CA . GLY A 1 191 ? -6.839 -7.805 -1.061 1.00 79.62 191 GLY A CA 1
ATOM 1497 C C . GLY A 1 191 ? -5.691 -8.233 -0.142 1.00 79.62 191 GLY A C 1
ATOM 1498 O O . GLY A 1 191 ? -5.440 -9.428 0.070 1.00 79.62 191 GLY A O 1
ATOM 1499 N N . ARG A 1 192 ? -5.016 -7.239 0.445 1.00 86.38 192 ARG A N 1
ATOM 1500 C CA . ARG A 1 192 ? -4.044 -7.414 1.535 1.00 86.38 192 ARG A CA 1
ATOM 1501 C C . ARG A 1 192 ? -4.577 -6.724 2.781 1.00 86.38 192 ARG A C 1
ATOM 1503 O O . ARG A 1 192 ? -5.032 -5.586 2.691 1.00 86.38 192 ARG A O 1
ATOM 1510 N N . GLY A 1 193 ? -4.465 -7.377 3.936 1.00 89.94 193 GLY A N 1
ATOM 1511 C CA . GLY A 1 193 ? -4.962 -6.814 5.194 1.00 89.94 193 GLY A CA 1
ATOM 1512 C C . GLY A 1 193 ? -4.287 -5.488 5.556 1.00 89.94 193 GLY A C 1
ATOM 1513 O O . GLY A 1 193 ? -4.945 -4.588 6.063 1.00 89.94 193 GLY A O 1
ATOM 1514 N N . CYS A 1 194 ? -3.003 -5.322 5.220 1.00 90.31 194 CYS A N 1
ATOM 1515 C CA . CYS A 1 194 ? -2.293 -4.060 5.426 1.00 90.31 194 CYS A CA 1
ATOM 1516 C C . CYS A 1 194 ? -2.762 -2.934 4.499 1.00 90.31 194 CYS A C 1
ATOM 1518 O O . CYS A 1 194 ? -2.825 -1.797 4.949 1.00 90.31 194 CYS A O 1
ATOM 1520 N N . ASP A 1 195 ? -3.113 -3.234 3.241 1.00 91.94 195 ASP A N 1
ATOM 1521 C CA . ASP A 1 195 ? -3.603 -2.221 2.297 1.00 91.94 195 ASP A CA 1
ATOM 1522 C C . ASP A 1 195 ? -4.936 -1.641 2.804 1.00 91.94 195 ASP A C 1
ATOM 1524 O O . ASP A 1 195 ? -5.089 -0.421 2.873 1.00 91.94 195 ASP A O 1
ATOM 1528 N N . GLU A 1 196 ? -5.867 -2.510 3.221 1.00 93.12 196 GLU A N 1
ATOM 1529 C CA . GLU A 1 196 ? -7.138 -2.094 3.835 1.00 93.12 196 GLU A CA 1
ATOM 1530 C C . GLU A 1 196 ? -6.916 -1.424 5.195 1.00 93.12 196 GLU A C 1
ATOM 1532 O O . GLU A 1 196 ? -7.524 -0.397 5.483 1.00 93.12 196 GLU A O 1
ATOM 1537 N N . GLY A 1 197 ? -5.998 -1.946 6.011 1.00 94.56 197 GLY A N 1
ATOM 1538 C CA . GLY A 1 197 ? -5.651 -1.368 7.304 1.00 94.56 197 GLY A CA 1
ATOM 1539 C C . GLY A 1 197 ? -5.120 0.062 7.193 1.00 94.56 197 GLY A C 1
ATOM 1540 O O . GLY A 1 197 ? -5.588 0.943 7.908 1.00 94.56 197 GLY A O 1
ATOM 1541 N N . TRP A 1 198 ? -4.190 0.336 6.275 1.00 94.44 198 TRP A N 1
ATOM 1542 C CA . TRP A 1 198 ? -3.678 1.695 6.060 1.00 94.44 198 TRP A CA 1
ATOM 1543 C C . TRP A 1 198 ? -4.742 2.640 5.495 1.00 94.44 198 TRP A C 1
ATOM 1545 O O . TRP A 1 198 ? -4.781 3.806 5.888 1.00 94.44 198 TRP A O 1
ATOM 1555 N N . GLN A 1 199 ? -5.637 2.148 4.633 1.00 94.50 199 GLN A N 1
ATOM 1556 C CA . GLN A 1 199 ? -6.765 2.944 4.147 1.00 94.50 199 GLN A CA 1
ATOM 1557 C C . GLN A 1 199 ? -7.754 3.279 5.277 1.00 94.50 199 GLN A C 1
ATOM 1559 O O . GLN A 1 199 ? -8.143 4.436 5.432 1.00 94.50 199 GLN A O 1
ATOM 1564 N N . LEU A 1 200 ? -8.114 2.295 6.106 1.00 95.31 200 LEU A N 1
ATOM 1565 C CA . LEU A 1 200 ? -8.972 2.484 7.278 1.00 95.31 200 LEU A CA 1
ATOM 1566 C C . LEU A 1 200 ? -8.349 3.430 8.295 1.00 95.31 200 LEU A C 1
ATOM 1568 O O . LEU A 1 200 ? -9.037 4.295 8.826 1.00 95.31 200 LEU A O 1
ATOM 1572 N N . GLN A 1 201 ? -7.048 3.297 8.545 1.00 95.31 201 GLN A N 1
ATOM 1573 C CA . GLN A 1 201 ? -6.317 4.220 9.400 1.00 95.31 201 GLN A CA 1
ATOM 1574 C C . GLN A 1 201 ? -6.477 5.663 8.907 1.00 95.31 201 GLN A C 1
ATOM 1576 O O . GLN A 1 201 ? -6.792 6.544 9.702 1.00 95.31 201 GLN A O 1
ATOM 1581 N N . ALA A 1 202 ? -6.284 5.906 7.609 1.00 95.75 202 ALA A N 1
ATOM 1582 C CA . ALA A 1 202 ? -6.417 7.242 7.039 1.00 95.75 202 ALA A CA 1
ATOM 1583 C C . ALA A 1 202 ? -7.854 7.785 7.170 1.00 95.75 202 ALA A C 1
ATOM 1585 O O . AL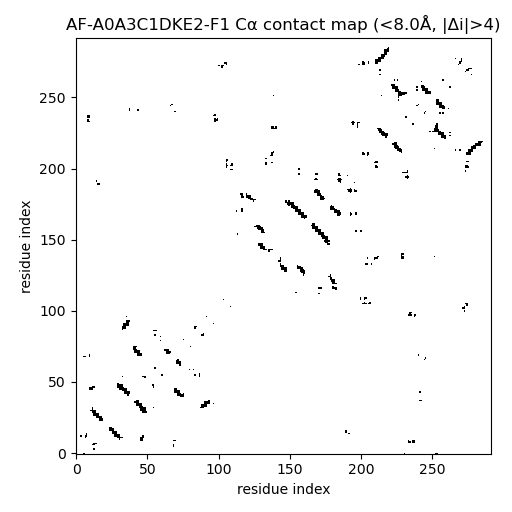A A 1 202 ? -8.046 8.943 7.540 1.00 95.75 202 ALA A O 1
ATOM 1586 N N . ALA A 1 203 ? -8.864 6.931 6.978 1.00 96.31 203 ALA A N 1
ATOM 1587 C CA . ALA A 1 203 ? -10.265 7.293 7.191 1.00 96.31 203 ALA A CA 1
ATOM 1588 C C . ALA A 1 203 ? -10.589 7.631 8.661 1.00 96.31 203 ALA A C 1
ATOM 1590 O O . ALA A 1 203 ? -11.316 8.595 8.919 1.00 96.31 203 ALA A O 1
ATOM 1591 N N . ILE A 1 204 ? -10.054 6.865 9.625 1.00 95.69 204 ILE A N 1
ATOM 1592 C CA . ILE A 1 204 ? -10.192 7.127 11.071 1.00 95.69 204 ILE A CA 1
ATOM 1593 C C . ILE A 1 204 ? -9.584 8.488 11.412 1.00 95.69 204 ILE A C 1
ATOM 1595 O O . ILE A 1 204 ? -10.244 9.315 12.040 1.00 95.69 204 ILE A O 1
ATOM 1599 N N . ASP A 1 205 ? -8.351 8.726 10.969 1.00 95.75 205 ASP A N 1
ATOM 1600 C CA . ASP A 1 205 ? -7.608 9.961 11.226 1.00 95.75 205 ASP A CA 1
ATOM 1601 C C . ASP A 1 205 ? -8.363 11.184 10.679 1.00 95.75 205 ASP A C 1
ATOM 1603 O O . ASP A 1 205 ? -8.589 12.158 11.403 1.00 95.75 205 ASP A O 1
ATOM 1607 N N . ALA A 1 206 ? -8.854 11.098 9.439 1.00 96.44 206 ALA A N 1
ATOM 1608 C CA . ALA A 1 206 ? -9.654 12.154 8.826 1.00 96.44 206 ALA A CA 1
ATOM 1609 C C . ALA A 1 206 ? -10.988 12.392 9.555 1.00 96.44 206 ALA A C 1
ATOM 1611 O O . ALA A 1 206 ? -11.370 13.535 9.804 1.00 96.44 206 ALA A O 1
ATOM 1612 N N . THR A 1 207 ? -11.688 11.325 9.953 1.00 95.88 207 THR A N 1
ATOM 1613 C CA . THR A 1 207 ? -12.983 11.432 10.651 1.00 95.88 207 THR A CA 1
ATOM 1614 C C . THR A 1 207 ? -12.839 11.997 12.067 1.00 95.88 207 THR A C 1
ATOM 1616 O O . THR A 1 207 ? -13.752 12.664 12.552 1.00 95.88 207 THR A O 1
ATOM 1619 N N . ASN A 1 208 ? -11.687 11.788 12.709 1.00 93.44 208 ASN A N 1
ATOM 1620 C CA . ASN A 1 208 ? -11.364 12.347 14.024 1.00 93.44 208 ASN A CA 1
ATOM 1621 C C . ASN A 1 208 ? -10.883 13.807 13.974 1.00 93.44 208 ASN A C 1
ATOM 1623 O O . ASN A 1 208 ? -10.589 14.384 15.020 1.00 93.44 208 ASN A O 1
ATOM 1627 N N . GLY A 1 209 ? -10.811 14.418 12.786 1.00 94.44 209 GLY A N 1
ATOM 1628 C CA . GLY A 1 209 ? -10.363 15.801 12.621 1.00 94.44 209 GLY A CA 1
ATOM 1629 C C . GLY A 1 209 ? -8.846 15.978 12.696 1.00 94.44 209 GLY A C 1
ATOM 1630 O O . GLY A 1 209 ? -8.374 17.102 12.835 1.00 94.44 209 GLY A O 1
ATOM 1631 N N . THR A 1 210 ? -8.080 14.890 12.579 1.00 94.69 210 THR A N 1
ATOM 1632 C CA . THR A 1 210 ? -6.614 14.916 12.493 1.00 94.69 210 THR A CA 1
ATOM 1633 C C . THR A 1 210 ? -6.140 14.107 11.281 1.00 94.69 210 THR A C 1
ATOM 1635 O O . THR A 1 210 ? -5.537 13.046 11.472 1.00 94.69 210 THR A O 1
ATOM 1638 N N . PRO A 1 211 ? -6.438 14.542 10.037 1.00 95.94 211 PRO A N 1
ATOM 1639 C CA . PRO A 1 211 ? -6.014 13.829 8.837 1.00 95.94 211 PRO A CA 1
ATOM 1640 C C . PRO A 1 211 ? -4.501 13.597 8.801 1.00 95.94 211 PRO A C 1
ATOM 1642 O O . PRO A 1 211 ? -3.710 14.380 9.326 1.00 95.94 211 PRO A O 1
ATOM 1645 N N . GLN A 1 212 ? -4.082 12.515 8.148 1.00 95.69 212 GLN A N 1
ATOM 1646 C CA . GLN A 1 212 ? -2.672 12.333 7.805 1.00 95.69 212 GLN A CA 1
ATOM 1647 C C . GLN A 1 212 ? -2.234 13.396 6.797 1.00 95.69 212 GLN A C 1
ATOM 1649 O O . GLN A 1 212 ? -3.014 13.796 5.939 1.00 95.69 212 GLN A O 1
ATOM 1654 N N . GLU A 1 213 ? -0.971 13.808 6.861 1.00 96.19 213 GLU A N 1
ATOM 1655 C CA . GLU A 1 213 ? -0.424 14.826 5.964 1.00 96.19 213 GLU A CA 1
ATOM 1656 C C . GLU A 1 213 ? 0.506 14.195 4.924 1.00 96.19 213 GLU A C 1
ATOM 1658 O O . GLU A 1 213 ? 1.483 13.530 5.277 1.00 96.19 213 GLU A O 1
ATOM 1663 N N . VAL A 1 214 ? 0.240 14.441 3.639 1.00 96.56 214 VAL A N 1
ATOM 1664 C CA . VAL A 1 214 ? 1.229 14.214 2.581 1.00 96.56 214 VAL A CA 1
ATOM 1665 C C . VAL A 1 214 ? 2.160 15.422 2.526 1.00 96.56 214 VAL A C 1
ATOM 1667 O O . VAL A 1 214 ? 1.731 16.549 2.259 1.00 96.56 214 VAL A O 1
ATOM 1670 N N . SER A 1 215 ? 3.446 15.197 2.798 1.00 95.44 215 SER A N 1
ATOM 1671 C CA . SER A 1 215 ? 4.445 16.261 2.735 1.00 95.44 215 SER A CA 1
ATOM 1672 C C . SER A 1 215 ? 4.884 16.500 1.294 1.00 95.44 215 SER A C 1
ATOM 1674 O O . SER A 1 215 ? 5.051 15.560 0.519 1.00 95.44 215 SER A O 1
ATOM 1676 N N . ILE A 1 216 ? 5.041 17.768 0.925 1.00 95.50 216 ILE A N 1
ATOM 1677 C CA . ILE A 1 216 ? 5.353 18.213 -0.432 1.00 95.50 216 ILE A CA 1
ATOM 1678 C C . ILE A 1 216 ? 6.546 19.153 -0.339 1.00 95.50 216 ILE A C 1
ATOM 1680 O O . ILE A 1 216 ? 6.436 20.239 0.233 1.00 95.50 216 ILE A O 1
ATOM 1684 N N . ARG A 1 217 ? 7.687 18.759 -0.904 1.00 94.44 217 ARG A N 1
ATOM 1685 C CA . ARG A 1 217 ? 8.907 19.571 -0.874 1.00 94.44 217 ARG A CA 1
ATOM 1686 C C . ARG A 1 217 ? 9.516 19.705 -2.261 1.00 94.44 217 ARG A C 1
ATOM 1688 O O . ARG A 1 217 ? 9.891 18.717 -2.876 1.00 94.44 217 ARG A O 1
ATOM 1695 N N . GLY A 1 218 ? 9.663 20.935 -2.749 1.00 92.88 218 GLY A N 1
ATOM 1696 C CA . GLY A 1 218 ? 10.388 21.182 -3.996 1.00 92.88 218 GLY A CA 1
ATOM 1697 C C . GLY A 1 218 ? 11.879 20.857 -3.857 1.00 92.88 218 GLY A C 1
ATOM 1698 O O . GLY A 1 218 ? 12.497 21.190 -2.842 1.00 92.88 218 GLY A O 1
ATOM 1699 N N . THR A 1 219 ? 12.468 20.257 -4.890 1.00 89.19 219 THR A N 1
ATOM 1700 C CA . THR A 1 219 ? 13.920 19.989 -4.952 1.00 89.19 219 THR A CA 1
ATOM 1701 C C . THR A 1 219 ? 14.705 21.115 -5.630 1.00 89.19 219 THR A C 1
ATOM 1703 O O . THR A 1 219 ? 15.930 21.138 -5.580 1.00 89.19 219 THR A O 1
ATOM 1706 N N . GLY A 1 220 ? 14.012 22.032 -6.316 1.00 81.31 220 GLY A N 1
ATOM 1707 C CA . GLY A 1 220 ? 14.616 23.064 -7.167 1.00 81.31 220 GLY A CA 1
ATOM 1708 C C . GLY A 1 220 ? 15.060 22.591 -8.552 1.00 81.31 220 GLY A C 1
ATOM 1709 O O . GLY A 1 220 ? 15.429 23.420 -9.374 1.00 81.31 220 GLY A O 1
ATOM 1710 N N . LYS A 1 221 ? 14.963 21.289 -8.853 1.00 83.50 221 LYS A N 1
ATOM 1711 C CA . LYS A 1 221 ? 15.408 20.689 -10.126 1.00 83.50 221 LYS A CA 1
ATOM 1712 C C . LYS A 1 221 ? 14.247 20.245 -11.027 1.00 83.50 221 LYS A C 1
ATOM 1714 O O . LYS A 1 221 ? 14.381 19.318 -11.815 1.00 83.50 221 LYS A O 1
ATOM 1719 N N . GLY A 1 222 ? 13.078 20.874 -10.885 1.00 87.50 222 GLY A N 1
ATOM 1720 C CA . GLY A 1 222 ? 11.858 20.469 -11.600 1.00 87.50 222 GLY A CA 1
ATOM 1721 C C . GLY A 1 222 ? 11.198 19.187 -11.064 1.00 87.50 222 GLY A C 1
ATOM 1722 O O . GLY A 1 222 ? 10.285 18.659 -11.703 1.00 87.50 222 GLY A O 1
ATOM 1723 N N . SER A 1 223 ? 11.634 18.706 -9.896 1.00 92.81 223 SER A N 1
ATOM 1724 C CA . SER A 1 223 ? 11.041 17.590 -9.158 1.00 92.81 223 SER A CA 1
ATOM 1725 C C . SER A 1 223 ? 10.557 18.017 -7.767 1.00 92.81 223 SER A C 1
ATOM 1727 O O . SER A 1 223 ? 10.863 19.105 -7.260 1.00 92.81 223 SER A O 1
ATOM 1729 N N . VAL A 1 224 ? 9.753 17.149 -7.160 1.00 94.75 224 VAL A N 1
ATOM 1730 C CA . VAL A 1 224 ? 9.173 17.305 -5.828 1.00 94.75 224 VAL A CA 1
ATOM 1731 C C . VAL A 1 224 ? 9.364 15.999 -5.064 1.00 94.75 224 VAL A C 1
ATOM 1733 O O . VAL A 1 224 ? 9.108 14.920 -5.596 1.00 94.75 224 VAL A O 1
ATOM 1736 N N . GLU A 1 225 ? 9.779 16.100 -3.806 1.00 95.50 225 GLU A N 1
ATOM 1737 C CA . GLU A 1 225 ? 9.694 15.014 -2.836 1.00 95.50 225 GLU A CA 1
ATOM 1738 C C . GLU A 1 225 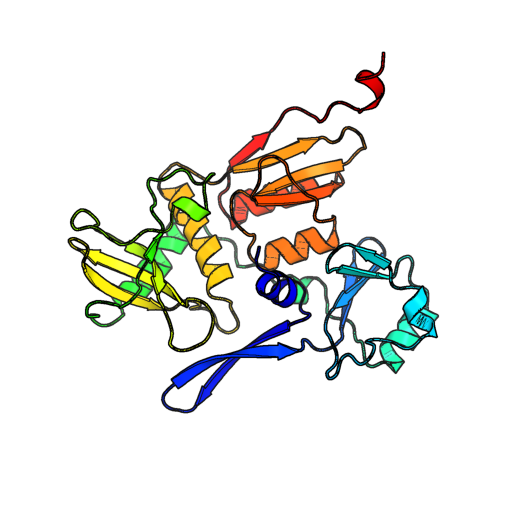? 8.276 14.970 -2.251 1.00 95.50 225 GLU A C 1
ATOM 1740 O O . GLU A 1 225 ? 7.830 15.932 -1.615 1.00 95.50 225 GLU A O 1
ATOM 1745 N N . LEU A 1 226 ? 7.577 13.853 -2.451 1.00 96.38 226 LEU A N 1
ATOM 1746 C CA . LEU A 1 226 ? 6.333 13.526 -1.758 1.00 96.38 226 LEU A CA 1
ATOM 1747 C C . LEU A 1 226 ? 6.627 12.566 -0.609 1.00 96.38 226 LEU A C 1
ATOM 1749 O O . LEU A 1 226 ? 7.242 11.519 -0.822 1.00 96.38 226 LEU A O 1
ATOM 1753 N N . GLY A 1 227 ? 6.191 12.900 0.604 1.00 95.38 227 GLY A N 1
ATOM 1754 C CA . GLY A 1 227 ? 6.409 12.080 1.792 1.00 95.38 227 GLY A CA 1
ATOM 1755 C C . GLY A 1 227 ? 5.114 11.617 2.452 1.00 95.38 227 GLY A C 1
ATOM 1756 O O . GLY A 1 227 ? 4.174 12.394 2.595 1.00 95.38 227 GLY A O 1
ATOM 1757 N N . LEU A 1 228 ? 5.086 10.358 2.896 1.00 94.88 228 LEU A N 1
ATOM 1758 C CA . LEU A 1 228 ? 3.965 9.762 3.628 1.00 94.88 228 LEU A CA 1
ATOM 1759 C C . LEU A 1 228 ? 4.332 9.484 5.096 1.00 94.88 228 LEU A C 1
ATOM 1761 O O . LEU A 1 228 ? 5.454 9.040 5.379 1.00 94.88 228 LEU A O 1
ATOM 1765 N N . PRO A 1 229 ? 3.396 9.694 6.041 1.00 92.31 229 PRO A N 1
ATOM 1766 C CA . PRO A 1 229 ? 3.628 9.459 7.468 1.00 92.31 229 PRO A CA 1
ATOM 1767 C C . PRO A 1 229 ? 3.484 7.975 7.847 1.00 92.31 229 PRO A C 1
ATOM 1769 O O . PRO A 1 229 ? 4.024 7.529 8.859 1.00 92.31 229 PRO A O 1
ATOM 1772 N N . ALA A 1 230 ? 2.794 7.198 7.013 1.00 89.50 230 ALA A N 1
ATOM 1773 C CA . ALA A 1 230 ? 2.582 5.764 7.144 1.00 89.50 230 ALA A CA 1
ATOM 1774 C C . ALA A 1 230 ? 3.032 5.041 5.859 1.00 89.50 230 ALA A C 1
ATOM 1776 O O . ALA A 1 230 ? 3.256 5.691 4.833 1.00 89.50 230 ALA A O 1
ATOM 1777 N N . PRO A 1 231 ? 3.210 3.707 5.885 1.00 90.06 231 PRO A N 1
ATOM 1778 C CA . PRO A 1 231 ? 3.506 2.972 4.664 1.00 90.06 231 PRO A CA 1
ATOM 1779 C C . PRO A 1 231 ? 2.359 3.131 3.647 1.00 90.06 231 PRO A C 1
ATOM 1781 O O . PRO A 1 231 ? 1.194 3.128 4.049 1.00 90.06 231 PRO A O 1
ATOM 1784 N N . PRO A 1 232 ? 2.660 3.276 2.345 1.00 91.44 232 PRO A N 1
ATOM 1785 C CA . PRO A 1 232 ? 1.630 3.387 1.323 1.00 91.44 232 PRO A CA 1
ATOM 1786 C C . PRO A 1 232 ? 0.908 2.048 1.126 1.00 91.44 232 PRO A C 1
ATOM 1788 O O . PRO A 1 232 ? 1.565 1.005 1.083 1.00 91.44 232 PRO A O 1
ATOM 1791 N N . PRO A 1 233 ? -0.414 2.055 0.878 1.00 93.00 233 PRO A N 1
ATOM 1792 C CA . PRO A 1 233 ? -1.069 0.925 0.235 1.00 93.00 233 PRO A CA 1
ATOM 1793 C C . PRO A 1 233 ? -0.367 0.565 -1.075 1.00 93.00 233 PRO A C 1
ATOM 1795 O O . PRO A 1 233 ? 0.094 1.439 -1.816 1.00 93.00 233 PRO A O 1
ATOM 1798 N N . ARG A 1 234 ? -0.351 -0.725 -1.409 1.00 92.88 234 ARG A N 1
ATOM 1799 C CA . ARG A 1 234 ? 0.284 -1.265 -2.621 1.00 92.88 234 ARG A CA 1
ATOM 1800 C C . ARG A 1 234 ? -0.075 -0.508 -3.895 1.00 92.88 234 ARG A C 1
ATOM 1802 O O . ARG A 1 234 ? 0.798 -0.275 -4.724 1.00 92.88 234 ARG A O 1
ATOM 1809 N N . TRP A 1 235 ? -1.343 -0.139 -4.074 1.00 93.00 235 TRP A N 1
ATOM 1810 C CA . TRP A 1 235 ? -1.780 0.575 -5.274 1.00 93.00 235 TRP A CA 1
ATOM 1811 C C . TRP A 1 235 ? -1.076 1.934 -5.402 1.00 93.00 235 TRP A C 1
ATOM 1813 O O . TRP A 1 235 ? -0.692 2.309 -6.505 1.00 93.00 235 TRP A O 1
ATOM 1823 N N . LEU A 1 236 ? -0.851 2.645 -4.290 1.00 95.12 236 LEU A N 1
ATOM 1824 C CA . LEU A 1 236 ? -0.189 3.950 -4.278 1.00 95.12 236 LEU A CA 1
ATOM 1825 C C . LEU A 1 236 ? 1.306 3.791 -4.534 1.00 95.12 236 LEU A C 1
ATOM 1827 O O . LEU A 1 236 ? 1.865 4.501 -5.364 1.00 95.12 236 LEU A O 1
ATOM 1831 N N . GLN A 1 237 ? 1.927 2.799 -3.888 1.00 94.06 237 GLN A N 1
ATOM 1832 C CA . GLN A 1 237 ? 3.325 2.459 -4.134 1.00 94.06 237 GLN A CA 1
ATOM 1833 C C . GLN A 1 237 ? 3.567 2.158 -5.618 1.00 94.06 237 GLN A C 1
ATOM 1835 O O . GLN A 1 237 ? 4.440 2.764 -6.228 1.00 94.06 237 GLN A O 1
ATOM 1840 N N . ARG A 1 238 ? 2.732 1.306 -6.231 1.00 93.88 238 ARG A N 1
ATOM 1841 C CA . ARG A 1 238 ? 2.823 0.977 -7.662 1.00 93.88 238 ARG A CA 1
ATOM 1842 C C . ARG A 1 238 ? 2.696 2.204 -8.554 1.00 93.88 238 ARG A C 1
ATOM 1844 O O . ARG A 1 238 ? 3.430 2.314 -9.528 1.00 93.88 238 ARG A O 1
ATOM 1851 N N . ARG A 1 239 ? 1.785 3.133 -8.239 1.00 93.88 239 ARG A N 1
ATOM 1852 C CA . ARG A 1 239 ? 1.668 4.394 -8.991 1.00 93.88 239 ARG A CA 1
ATOM 1853 C C . ARG A 1 239 ? 2.951 5.200 -8.920 1.00 93.88 239 ARG A C 1
ATOM 1855 O O . ARG A 1 239 ? 3.449 5.630 -9.952 1.00 93.88 239 ARG A O 1
ATOM 1862 N N . TRP A 1 240 ? 3.495 5.375 -7.723 1.00 93.94 240 TRP A N 1
ATOM 1863 C CA . TRP A 1 240 ? 4.698 6.173 -7.524 1.00 93.94 240 TRP A CA 1
ATOM 1864 C C . TRP A 1 240 ? 5.944 5.503 -8.118 1.00 93.94 240 TRP A C 1
ATOM 1866 O O . TRP A 1 240 ? 6.775 6.190 -8.708 1.00 93.94 240 TRP A O 1
ATOM 1876 N N . ASP A 1 241 ? 6.016 4.171 -8.113 1.00 92.19 241 ASP A N 1
ATOM 1877 C CA . ASP A 1 241 ? 7.053 3.391 -8.804 1.00 92.19 241 ASP A CA 1
ATOM 1878 C C . ASP A 1 241 ? 7.054 3.599 -10.334 1.00 92.19 241 ASP A C 1
ATOM 1880 O O . ASP A 1 241 ? 8.104 3.471 -10.981 1.00 92.19 241 AS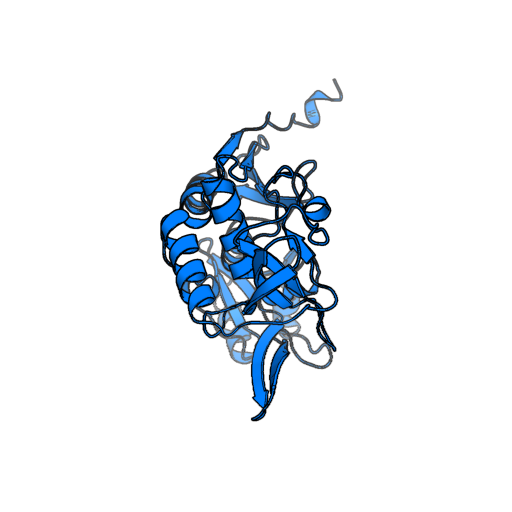P A O 1
ATOM 1884 N N . LEU A 1 242 ? 5.900 3.947 -10.926 1.00 91.56 242 LEU A N 1
ATOM 1885 C CA . LEU A 1 242 ? 5.757 4.234 -12.362 1.00 91.56 242 LEU A CA 1
ATOM 1886 C C . LEU A 1 242 ? 6.183 5.642 -12.757 1.00 91.56 242 LEU A C 1
ATOM 1888 O O . LEU A 1 242 ? 6.353 5.894 -13.946 1.00 91.56 242 LEU A O 1
ATOM 1892 N N . ILE A 1 243 ? 6.333 6.581 -11.835 1.00 90.69 243 ILE A N 1
ATOM 1893 C CA . ILE A 1 243 ? 6.538 8.002 -12.183 1.00 90.69 243 ILE A CA 1
ATOM 1894 C C . ILE A 1 243 ? 7.677 8.653 -11.404 1.00 90.69 243 ILE A C 1
ATOM 1896 O O . ILE A 1 243 ? 8.110 9.744 -11.758 1.00 90.69 243 ILE A O 1
ATOM 1900 N N . GLY A 1 244 ? 8.191 7.982 -10.378 1.00 90.25 244 GLY A N 1
ATOM 1901 C CA . GLY A 1 244 ? 9.237 8.511 -9.523 1.00 90.25 244 GLY A CA 1
ATOM 1902 C C . GLY A 1 244 ? 10.196 7.447 -9.032 1.00 90.25 244 GLY A C 1
ATOM 1903 O O . GLY A 1 244 ? 10.249 6.325 -9.538 1.00 90.25 244 GLY A O 1
ATOM 1904 N N . THR A 1 245 ? 10.979 7.826 -8.035 1.00 89.12 245 THR A N 1
ATOM 1905 C CA . THR A 1 245 ? 11.977 6.966 -7.407 1.00 89.12 245 THR A CA 1
ATOM 1906 C C . THR A 1 245 ? 11.870 7.119 -5.899 1.00 89.12 245 THR A C 1
ATOM 1908 O O . THR A 1 245 ? 11.808 8.239 -5.393 1.00 89.12 245 THR A O 1
ATOM 1911 N N . ALA A 1 246 ? 11.857 6.000 -5.176 1.00 90.19 246 ALA A N 1
ATOM 1912 C CA . ALA A 1 246 ? 11.920 6.023 -3.722 1.00 90.19 246 ALA A CA 1
ATOM 1913 C C . ALA A 1 246 ? 13.268 6.607 -3.264 1.00 90.19 246 ALA A C 1
ATOM 1915 O O . ALA A 1 246 ? 14.329 6.148 -3.691 1.00 90.19 246 ALA A O 1
ATOM 1916 N N . VAL A 1 247 ? 13.222 7.602 -2.381 1.00 90.19 247 VAL A N 1
ATOM 1917 C CA . VAL A 1 247 ? 14.393 8.291 -1.823 1.00 90.19 247 VAL A CA 1
ATOM 1918 C C . VAL A 1 247 ? 14.346 8.270 -0.297 1.00 90.19 247 VAL A C 1
ATOM 1920 O O . VAL A 1 247 ? 13.298 8.061 0.318 1.00 90.19 247 VAL A O 1
ATOM 1923 N N . HIS A 1 248 ? 15.497 8.480 0.340 1.00 83.25 248 HIS A N 1
ATOM 1924 C CA . HIS A 1 248 ? 15.565 8.578 1.795 1.00 83.25 248 HIS A CA 1
ATOM 1925 C C . HIS A 1 248 ? 15.080 9.959 2.245 1.00 83.25 248 HIS A C 1
ATOM 1927 O O . HIS A 1 248 ? 15.796 10.951 2.133 1.00 83.25 248 HIS A O 1
ATOM 1933 N N . GLY A 1 249 ? 13.856 10.016 2.767 1.00 71.88 249 GLY A N 1
ATOM 1934 C CA . GLY A 1 249 ? 13.290 11.231 3.341 1.00 71.88 249 GLY A CA 1
ATOM 1935 C C . GLY A 1 249 ? 13.839 11.550 4.729 1.00 71.88 249 GLY A C 1
ATOM 1936 O O . GLY A 1 249 ? 14.110 10.659 5.530 1.00 71.88 249 GLY A O 1
ATOM 1937 N N . ARG A 1 250 ? 13.946 12.845 5.045 1.00 70.88 250 ARG A N 1
ATOM 1938 C CA . ARG A 1 250 ? 14.365 13.318 6.381 1.00 70.88 250 ARG A CA 1
ATOM 1939 C C . ARG A 1 250 ? 13.249 13.285 7.431 1.00 70.88 250 ARG A C 1
ATOM 1941 O O . ARG A 1 250 ? 13.536 13.189 8.616 1.00 70.88 250 ARG A O 1
ATOM 1948 N N . SER A 1 251 ? 11.996 13.431 7.004 1.00 74.19 251 SER A N 1
ATOM 1949 C CA . SER A 1 251 ? 10.857 13.752 7.884 1.00 74.19 251 SER A CA 1
ATOM 1950 C C . SER A 1 251 ? 9.619 12.886 7.649 1.00 74.19 251 SER A C 1
ATOM 1952 O O . SER A 1 251 ? 8.600 13.086 8.300 1.00 74.19 251 SER A O 1
ATOM 1954 N N . SER A 1 252 ? 9.683 11.940 6.715 1.00 86.25 252 SER A N 1
ATOM 1955 C CA . SER A 1 252 ? 8.568 11.059 6.366 1.00 86.25 252 SER A CA 1
ATOM 1956 C C . SER A 1 252 ? 9.028 9.611 6.388 1.00 86.25 252 SER A C 1
ATOM 1958 O O . SER A 1 252 ? 10.209 9.321 6.198 1.00 86.25 252 SER A O 1
ATOM 1960 N N . LEU A 1 253 ? 8.093 8.695 6.636 1.00 86.94 253 LEU A N 1
ATOM 1961 C CA . LEU A 1 253 ? 8.401 7.269 6.716 1.00 86.94 253 LEU A CA 1
ATOM 1962 C C . LEU A 1 253 ? 8.769 6.694 5.344 1.00 86.94 253 LEU A C 1
ATOM 1964 O O . LEU A 1 253 ? 9.589 5.780 5.249 1.00 86.94 253 LEU A O 1
ATOM 1968 N N . VAL A 1 254 ? 8.128 7.212 4.298 1.00 90.75 254 VAL A N 1
ATOM 1969 C CA . VAL A 1 254 ? 8.368 6.867 2.898 1.00 90.75 254 VAL A CA 1
ATOM 1970 C C . VAL A 1 254 ? 8.406 8.164 2.102 1.00 90.75 254 VAL A C 1
ATOM 1972 O O . VAL A 1 254 ? 7.555 9.027 2.314 1.00 90.75 254 VAL A O 1
ATOM 1975 N N . THR A 1 255 ? 9.373 8.301 1.197 1.00 94.12 255 THR A N 1
ATOM 1976 C CA . THR A 1 255 ? 9.514 9.487 0.347 1.00 94.12 255 THR A CA 1
ATOM 1977 C C . THR A 1 255 ? 9.811 9.080 -1.085 1.00 94.12 255 THR A C 1
ATOM 1979 O 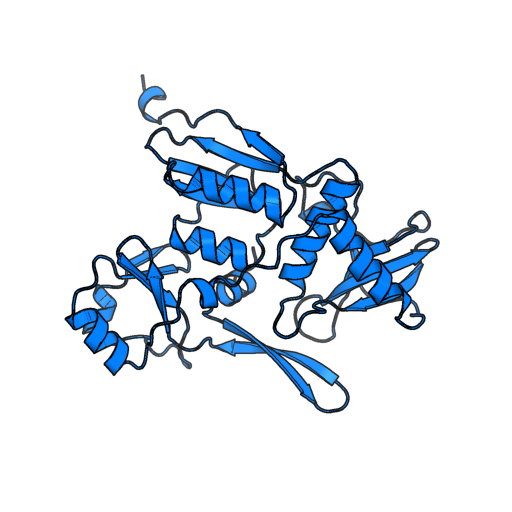O . THR A 1 255 ? 10.588 8.157 -1.325 1.00 94.12 255 THR A O 1
ATOM 1982 N N . TYR A 1 256 ? 9.176 9.765 -2.030 1.00 94.31 256 TYR A N 1
AT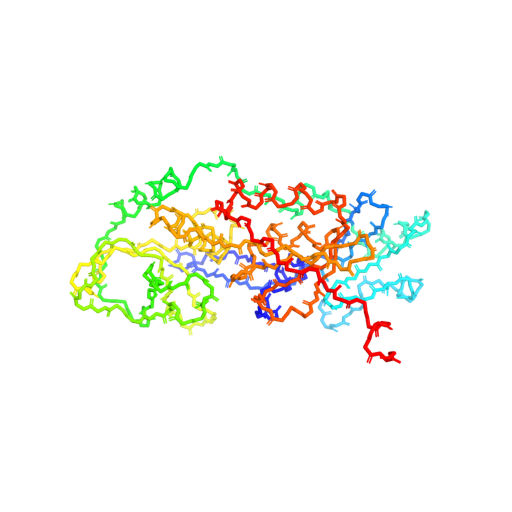OM 1983 C CA . TYR A 1 256 ? 9.394 9.594 -3.459 1.00 94.31 256 TYR A CA 1
ATOM 1984 C C . TYR A 1 256 ? 9.748 10.924 -4.093 1.00 94.31 256 TYR A C 1
ATOM 1986 O O . TYR A 1 256 ? 9.073 11.920 -3.853 1.00 94.31 256 TYR A O 1
ATOM 1994 N N . GLU A 1 257 ? 10.768 10.920 -4.940 1.00 93.81 257 GLU A N 1
ATOM 1995 C CA . GLU A 1 257 ? 11.032 12.028 -5.845 1.00 93.81 257 GLU A CA 1
ATOM 1996 C C . GLU A 1 257 ? 10.277 11.792 -7.158 1.00 93.81 257 GLU A C 1
ATOM 1998 O O . GLU A 1 257 ? 10.447 10.756 -7.808 1.00 93.81 257 GLU A O 1
ATOM 2003 N N . ILE A 1 258 ? 9.413 12.739 -7.522 1.00 93.31 258 ILE A N 1
ATOM 2004 C CA . ILE A 1 258 ? 8.530 12.684 -8.695 1.00 93.31 258 ILE A CA 1
ATOM 2005 C C . ILE A 1 258 ? 8.650 14.007 -9.462 1.00 93.31 258 ILE A C 1
ATOM 2007 O O . ILE A 1 258 ? 8.937 15.055 -8.879 1.00 93.31 258 ILE A O 1
ATOM 2011 N N . SER A 1 259 ? 8.427 13.984 -10.778 1.00 92.12 259 SER A N 1
ATOM 2012 C CA . SER A 1 259 ? 8.375 15.212 -11.578 1.00 92.12 259 SER A CA 1
ATOM 2013 C C . SER A 1 259 ? 7.304 16.176 -11.040 1.00 92.12 259 SER A C 1
ATOM 2015 O O . SER A 1 259 ? 6.217 15.754 -10.636 1.00 92.12 259 SER A O 1
ATOM 2017 N N . SER A 1 260 ? 7.555 17.489 -11.078 1.00 90.62 260 SER A N 1
ATOM 2018 C CA . SER A 1 260 ? 6.556 18.477 -10.629 1.00 90.62 260 SER A CA 1
ATOM 2019 C C . SER A 1 260 ? 5.237 18.395 -11.408 1.00 90.62 260 SER A C 1
ATOM 2021 O O . SER A 1 260 ? 4.190 18.790 -10.895 1.00 90.62 260 SER A O 1
ATOM 2023 N N . ARG A 1 261 ? 5.283 17.893 -12.651 1.00 87.75 261 ARG A N 1
ATOM 2024 C CA . ARG A 1 261 ? 4.106 17.700 -13.503 1.00 87.75 261 ARG A CA 1
ATOM 2025 C C . ARG A 1 261 ? 3.208 16.589 -12.963 1.00 87.75 261 ARG A C 1
ATOM 2027 O O . ARG A 1 261 ? 2.009 16.812 -12.841 1.00 87.75 261 ARG A O 1
ATOM 2034 N N . ASP A 1 262 ? 3.782 15.436 -12.629 1.00 91.25 262 ASP A N 1
ATOM 2035 C CA . ASP A 1 262 ? 3.016 14.268 -12.180 1.00 91.25 262 ASP A CA 1
ATOM 2036 C C . ASP A 1 262 ? 2.599 14.390 -10.706 1.00 91.25 262 ASP A C 1
ATOM 2038 O O . ASP A 1 262 ? 1.517 13.950 -10.321 1.00 91.25 262 ASP A O 1
ATOM 2042 N N . ALA A 1 263 ? 3.413 15.056 -9.877 1.00 93.94 263 ALA A N 1
ATOM 2043 C CA . ALA A 1 263 ? 3.169 15.186 -8.440 1.00 93.94 263 ALA A CA 1
ATOM 2044 C C . ALA A 1 263 ? 1.809 15.824 -8.100 1.00 93.94 263 ALA A C 1
ATOM 2046 O O . ALA A 1 263 ? 1.199 15.472 -7.092 1.00 93.94 263 ALA A O 1
ATOM 2047 N N . ARG A 1 264 ? 1.306 16.745 -8.936 1.00 92.12 264 ARG A N 1
ATOM 2048 C CA . ARG A 1 264 ? 0.009 17.405 -8.712 1.00 92.12 264 ARG A CA 1
ATOM 2049 C C . ARG A 1 264 ? -1.147 16.404 -8.693 1.00 92.12 264 ARG A C 1
ATOM 2051 O O . ARG A 1 264 ? -1.973 16.457 -7.781 1.00 92.12 264 ARG A O 1
ATOM 2058 N N . ASP A 1 265 ? -1.197 15.527 -9.690 1.00 92.56 265 ASP A N 1
ATOM 2059 C CA . ASP A 1 265 ? -2.283 14.558 -9.849 1.00 92.56 265 ASP A CA 1
ATOM 2060 C C . ASP A 1 265 ? -2.217 13.498 -8.745 1.00 92.56 265 ASP A C 1
ATOM 2062 O O . ASP A 1 265 ? -3.242 13.113 -8.184 1.00 92.56 265 ASP A O 1
ATOM 2066 N N . GLU A 1 266 ? -1.009 13.088 -8.355 1.00 95.25 266 GLU A N 1
ATOM 2067 C CA . GLU A 1 266 ? -0.827 12.128 -7.267 1.00 95.25 266 GLU A CA 1
ATOM 2068 C C . GLU A 1 266 ? -1.205 12.690 -5.898 1.00 95.25 266 GLU A C 1
ATOM 2070 O O . GLU A 1 266 ? -1.842 11.994 -5.111 1.00 95.25 266 GLU A O 1
ATOM 2075 N N . VAL A 1 267 ? -0.865 13.950 -5.607 1.00 96.56 267 VAL A N 1
ATOM 2076 C CA . VAL A 1 267 ? -1.302 14.606 -4.366 1.00 96.56 267 VAL A CA 1
ATOM 2077 C C . VAL A 1 267 ? -2.825 14.696 -4.327 1.00 96.56 267 VAL A C 1
ATOM 2079 O O . VAL A 1 267 ? -3.422 14.386 -3.301 1.00 96.56 267 VAL A O 1
ATOM 2082 N N . ALA A 1 268 ? -3.470 15.079 -5.435 1.00 95.25 268 ALA A N 1
ATOM 2083 C CA . ALA A 1 268 ? -4.929 15.119 -5.506 1.00 95.25 268 ALA A CA 1
ATOM 2084 C C . ALA A 1 268 ? -5.549 13.739 -5.237 1.00 95.25 268 ALA A C 1
ATOM 2086 O O . ALA A 1 268 ? -6.500 13.636 -4.467 1.00 95.25 268 ALA A O 1
ATOM 2087 N N . LEU A 1 269 ? -4.965 12.685 -5.805 1.00 94.75 269 LEU A N 1
ATOM 2088 C CA . LEU A 1 269 ? -5.430 11.314 -5.638 1.00 94.75 269 LEU A CA 1
ATOM 2089 C C . LEU A 1 269 ? -5.244 10.796 -4.204 1.00 94.75 269 LEU A C 1
ATOM 2091 O O . LEU A 1 269 ? -6.113 10.099 -3.686 1.00 94.75 269 LEU A O 1
ATOM 2095 N N . VAL A 1 270 ? -4.143 11.150 -3.538 1.00 96.31 270 VAL A N 1
ATOM 2096 C CA . VAL A 1 270 ? -3.918 10.823 -2.122 1.00 96.31 270 VAL A CA 1
ATOM 2097 C C . VAL A 1 270 ? -4.903 11.573 -1.218 1.00 96.31 270 VAL A C 1
ATOM 2099 O O . VAL A 1 270 ? -5.467 10.970 -0.306 1.00 96.31 270 VAL A O 1
ATOM 2102 N N . CYS A 1 271 ? -5.190 12.846 -1.504 1.00 96.38 271 CYS A N 1
ATOM 2103 C CA . CYS A 1 271 ? -6.251 13.587 -0.815 1.00 96.38 271 CYS A CA 1
ATOM 2104 C C . CYS A 1 271 ? -7.637 12.952 -1.036 1.00 96.38 271 CYS A C 1
ATOM 2106 O O . CYS A 1 271 ? -8.447 12.922 -0.119 1.00 96.38 271 CYS A O 1
ATOM 2108 N N . GLU A 1 272 ? -7.920 12.440 -2.236 1.00 95.56 272 GLU A N 1
ATOM 2109 C CA . GLU A 1 272 ? -9.218 11.841 -2.575 1.00 95.56 272 GLU A CA 1
ATOM 2110 C C . GLU A 1 272 ? -9.412 10.455 -1.941 1.00 95.56 272 GLU A C 1
ATOM 2112 O O . GLU A 1 272 ? -10.444 10.195 -1.329 1.00 95.56 272 GLU A O 1
ATOM 2117 N N . LEU A 1 273 ? -8.435 9.554 -2.089 1.00 95.25 273 LEU A N 1
ATOM 2118 C CA . LEU A 1 273 ? -8.584 8.134 -1.737 1.00 95.25 273 LEU A CA 1
ATOM 2119 C C . LEU A 1 273 ? -8.079 7.776 -0.338 1.00 95.25 273 LEU A C 1
ATOM 2121 O O . LEU A 1 273 ? -8.384 6.688 0.155 1.00 95.25 273 LEU A O 1
ATOM 2125 N N . LEU A 1 274 ? -7.273 8.650 0.269 1.00 96.44 274 LEU A N 1
ATOM 2126 C CA . LEU A 1 274 ? -6.756 8.494 1.629 1.00 96.44 274 LEU A CA 1
ATOM 2127 C C . LEU A 1 274 ? -7.107 9.685 2.529 1.00 96.44 274 LEU A C 1
ATOM 2129 O O . LEU A 1 274 ? -6.643 9.722 3.663 1.00 96.44 274 LEU A O 1
ATOM 2133 N N . TRP A 1 275 ? -7.921 10.638 2.057 1.00 97.06 275 TRP A N 1
ATOM 2134 C CA . TRP A 1 275 ? -8.418 11.772 2.854 1.00 97.06 275 TRP A CA 1
ATOM 2135 C C . TRP A 1 275 ? -7.311 12.540 3.584 1.00 97.06 275 TRP A C 1
ATOM 2137 O O . TRP A 1 275 ? -7.504 13.008 4.702 1.00 97.06 275 TRP A O 1
ATOM 2147 N N . MET A 1 276 ? -6.132 12.622 2.965 1.00 97.00 276 MET A N 1
ATOM 2148 C CA . MET A 1 276 ? -4.969 13.292 3.537 1.00 97.00 276 MET A CA 1
ATOM 2149 C C . MET A 1 276 ? -4.982 14.791 3.254 1.00 97.00 276 MET A C 1
ATOM 2151 O O . MET A 1 276 ? -5.397 15.227 2.176 1.00 97.00 276 MET A O 1
ATOM 2155 N N . ASP A 1 277 ? -4.410 15.556 4.177 1.00 97.12 277 ASP A N 1
ATOM 2156 C CA . ASP A 1 277 ? -4.130 16.974 3.995 1.00 97.12 277 ASP A CA 1
ATOM 2157 C C . ASP A 1 277 ? -2.764 17.208 3.348 1.00 97.12 277 ASP A C 1
ATOM 2159 O O . ASP A 1 277 ? -1.859 16.371 3.377 1.00 97.12 277 ASP A O 1
ATOM 2163 N N . ARG A 1 278 ? -2.616 18.379 2.729 1.00 96.25 278 ARG A N 1
ATOM 2164 C CA . ARG A 1 278 ? -1.384 18.785 2.049 1.00 96.25 278 ARG A CA 1
ATOM 2165 C C . ARG A 1 278 ? -0.510 19.579 3.006 1.00 96.25 278 ARG A C 1
ATOM 2167 O O . ARG A 1 278 ? -0.928 20.635 3.474 1.00 96.25 278 ARG A O 1
ATOM 2174 N N . GLN A 1 279 ? 0.734 19.153 3.183 1.00 95.12 279 GLN A N 1
ATOM 2175 C CA . GLN A 1 279 ? 1.729 19.904 3.942 1.00 95.12 279 GLN A CA 1
ATOM 2176 C C . GLN A 1 279 ? 2.872 20.343 3.027 1.00 95.12 279 GLN A C 1
ATOM 2178 O O . GLN A 1 279 ? 3.740 19.553 2.658 1.00 95.12 279 GLN A O 1
ATOM 2183 N N . VAL A 1 280 ? 2.892 21.624 2.660 1.00 93.69 280 VAL A N 1
ATOM 2184 C CA . VAL A 1 280 ? 3.986 22.192 1.860 1.00 93.69 280 VAL A CA 1
ATOM 2185 C C . VAL A 1 280 ? 5.155 22.534 2.777 1.00 93.69 280 VAL A C 1
ATOM 2187 O O . VAL A 1 280 ? 5.024 23.347 3.690 1.00 93.69 280 VAL A O 1
ATOM 2190 N N . LEU A 1 281 ? 6.304 21.913 2.528 1.00 90.62 281 LEU A N 1
ATOM 2191 C CA . LEU A 1 281 ? 7.536 22.139 3.274 1.00 90.62 281 LEU A CA 1
ATOM 2192 C C . LEU A 1 281 ? 8.461 23.111 2.526 1.00 90.62 281 LEU A C 1
ATOM 2194 O O . LEU A 1 281 ? 8.397 23.198 1.296 1.00 90.62 281 LEU A O 1
ATOM 2198 N N . PRO A 1 282 ? 9.364 23.811 3.241 1.00 87.31 282 PRO A N 1
ATOM 2199 C CA . PRO A 1 282 ? 10.370 24.655 2.609 1.00 87.31 282 PRO A CA 1
ATOM 2200 C C . PRO A 1 282 ? 11.197 23.871 1.591 1.00 87.31 282 PRO A C 1
ATOM 2202 O O . PRO A 1 282 ? 11.598 22.734 1.854 1.00 87.31 282 PRO A O 1
ATOM 2205 N N . GLN A 1 283 ? 11.457 24.496 0.445 1.00 83.12 283 GLN A N 1
ATOM 2206 C CA . GLN A 1 283 ? 12.260 23.928 -0.634 1.00 83.12 283 GLN A CA 1
ATOM 2207 C C . GLN A 1 283 ? 13.661 23.539 -0.137 1.00 83.12 283 GLN A C 1
ATOM 2209 O O . GLN A 1 283 ? 14.240 24.220 0.715 1.00 83.12 283 GLN A O 1
ATOM 2214 N N . LEU A 1 284 ? 14.221 22.456 -0.684 1.00 78.50 284 LEU A N 1
ATOM 2215 C CA . LEU A 1 284 ? 15.627 22.128 -0.451 1.00 78.50 284 LEU A CA 1
ATOM 2216 C C . LEU A 1 284 ? 16.502 23.249 -1.023 1.00 78.50 284 LEU A C 1
ATOM 2218 O O . LEU A 1 284 ? 16.365 23.612 -2.191 1.00 78.50 284 LEU A O 1
ATOM 2222 N N . ARG A 1 285 ? 17.399 23.797 -0.198 1.00 69.38 285 ARG A N 1
ATOM 2223 C CA . ARG A 1 285 ? 18.445 24.699 -0.691 1.00 69.38 285 ARG A CA 1
ATOM 2224 C C . ARG A 1 285 ? 19.398 23.890 -1.566 1.00 69.38 285 ARG A C 1
ATOM 2226 O O . ARG A 1 285 ? 19.791 22.789 -1.177 1.00 69.38 285 ARG A O 1
ATOM 2233 N N . SER A 1 286 ? 19.746 24.415 -2.735 1.00 56.81 286 SER A N 1
ATOM 2234 C CA . SER A 1 286 ? 20.795 23.847 -3.580 1.00 56.81 286 SER A CA 1
ATOM 2235 C C . SER A 1 286 ? 22.111 23.839 -2.804 1.00 56.81 286 SER A C 1
ATOM 2237 O O . SER A 1 286 ? 22.491 24.852 -2.221 1.00 56.81 286 SER A O 1
ATOM 2239 N N . GLU A 1 287 ? 22.819 22.707 -2.801 1.00 49.28 287 GLU A N 1
ATOM 2240 C CA . GLU A 1 287 ? 24.116 22.558 -2.116 1.00 49.28 287 GLU A CA 1
ATOM 2241 C C . GLU A 1 287 ? 25.189 23.550 -2.618 1.00 49.28 287 GLU A C 1
ATOM 2243 O O . GLU A 1 287 ? 26.197 23.747 -1.950 1.00 49.28 287 GLU A O 1
ATOM 2248 N N . GLU A 1 288 ? 24.944 24.255 -3.727 1.00 44.97 288 GLU A N 1
ATOM 2249 C CA . GLU A 1 288 ? 25.807 25.324 -4.246 1.00 44.97 288 GLU A CA 1
ATOM 2250 C C . GLU A 1 288 ? 25.828 26.600 -3.378 1.00 44.97 288 GLU A C 1
ATOM 2252 O O . GLU A 1 288 ? 26.796 27.351 -3.444 1.00 44.97 288 GLU A O 1
ATOM 2257 N N . GLU A 1 289 ? 24.843 26.835 -2.501 1.00 43.97 289 GLU A N 1
ATOM 2258 C CA . GLU A 1 289 ? 24.841 28.009 -1.602 1.00 43.97 289 GLU A CA 1
ATOM 2259 C C . GLU A 1 289 ? 25.527 27.753 -0.246 1.00 43.97 289 GLU A C 1
ATOM 2261 O O . GLU A 1 289 ? 25.682 28.674 0.552 1.00 43.97 289 GLU A O 1
ATOM 2266 N N . ALA A 1 290 ? 25.946 26.516 0.045 1.00 40.09 290 ALA A N 1
ATOM 2267 C CA . ALA A 1 290 ? 26.582 26.154 1.319 1.00 40.09 290 ALA A CA 1
ATOM 2268 C C . ALA A 1 290 ? 28.125 26.198 1.282 1.00 40.09 290 ALA A C 1
ATOM 2270 O O . ALA A 1 290 ? 28.774 25.874 2.277 1.00 40.09 290 ALA A O 1
ATOM 2271 N N . SER A 1 291 ? 28.723 26.575 0.147 1.00 42.56 291 SER A N 1
ATOM 2272 C CA . SER A 1 291 ? 30.180 26.734 -0.019 1.00 42.56 291 SER A CA 1
ATOM 2273 C C . SER A 1 291 ? 30.602 28.105 -0.563 1.00 42.56 291 SER A C 1
ATOM 2275 O O . SER A 1 291 ? 31.699 28.224 -1.103 1.00 42.56 291 SER A O 1
ATOM 2277 N N . SER A 1 292 ? 29.764 29.137 -0.412 1.00 38.66 292 SER A N 1
ATOM 2278 C CA . SER A 1 292 ? 30.165 30.543 -0.610 1.00 38.66 292 SER A CA 1
ATOM 2279 C C . SER A 1 292 ? 30.313 31.278 0.715 1.00 38.66 292 SER A C 1
ATOM 2281 O O . SER A 1 292 ? 29.470 31.043 1.609 1.00 38.66 292 SER A O 1
#